Protein AF-A0A917UCX7-F1 (afdb_monomer_lite)

pLDDT: mean 70.82, std 13.2, range [22.95, 89.44]

Radius of gyration: 19.09 Å; chains: 1; bounding box: 47×48×51 Å

Secondary structure (DSSP, 8-state):
----TTHHHHHHHHHHHHHHTS-EEB-TTSPBPHHHHHHHHHHTT--GGGTTTS--HHHHHHHHHHHHTTSEEEETTEEEE-THHHHHHHHHHT-S-HHHHHHHHHHHHHHHHSPPPPTT--TT-HHHHHHHTTHHHHHHHHHHHHGGGSSPEEHHHHHHHHHHHTGGGSPTT-HHHHHHHHHHHHHHHHHHHHHTTSEEEE---S---HHHHHHHHHHTS-HHHHSPPTT-EEEE-HHHHHHHHHHHHHTT-------

Sequence (259 aa):
MAVDGAGLLRQLAVLAVWVGDADRAVDDRGELRKSGRVELMDALGLPVDVGQRIDAPALTRLWRLAIEFDIIQLRRARVVAGAGADLLSAALKGEGSAEQTLDLWTELADALVHPSVPASAPKGGEQLRTWLQPWVPRYLGLLYAASATGEPADMDALTEQLLDEYDHRLPPGDPELFAGLAAITVRQTLAGLAHHGAVAVTGANGEPDPRHVVTAGLLGITAWAVHPEPGLTVDLTDLGRYLVRQRLLAENAHVPLID

Organism: NCBI:txid1424081

Foldseek 3Di:
DDDLQCQLLVLLLLVLVLQAVDFAFADPVRHHDLVSQLVSCVSSVHDSVLSVPDPQVLVVLSVVVCCVQQQWDDDPRTIHGGPSNVVSVCLVVVHDDPVSNLVNLLVLLCCLLPPDDPPPPDPPCPVVCVLLNPLQLVLLVLQLVVCLVVDWAFLVVSLVVSCVVCVVVQDPDCSPVSSVVNLLSNLQSLQSSVSNLQKDKDDPPDPQDVVLCNVCSSNVGDSCSSPPDHGITMHGDPSNSVSSVVVCVVVVHPDPPPD

Structure (mmCIF, N/CA/C/O backbone):
data_AF-A0A917UCX7-F1
#
_entry.id   AF-A0A917UCX7-F1
#
loop_
_atom_site.group_PDB
_atom_site.id
_atom_site.type_symbol
_atom_site.label_atom_id
_atom_site.label_alt_id
_atom_site.label_comp_id
_atom_site.label_asym_id
_atom_site.label_entity_id
_atom_site.label_seq_id
_atom_site.pdbx_PDB_ins_code
_atom_site.Cartn_x
_atom_site.Cartn_y
_atom_site.Cartn_z
_atom_site.occupancy
_atom_site.B_iso_or_equiv
_atom_site.auth_seq_id
_atom_site.auth_comp_id
_atom_site.auth_asym_id
_atom_site.auth_atom_id
_atom_site.pdbx_PDB_model_num
ATOM 1 N N . MET A 1 1 ? 19.490 -6.402 7.843 1.00 22.95 1 MET A N 1
ATOM 2 C CA . MET A 1 1 ? 18.466 -6.150 8.880 1.00 22.95 1 MET A CA 1
ATOM 3 C C . MET A 1 1 ? 17.135 -6.555 8.289 1.00 22.95 1 MET A C 1
ATOM 5 O O . MET A 1 1 ? 16.787 -6.028 7.244 1.00 22.95 1 MET A O 1
ATOM 9 N N . ALA A 1 2 ? 16.487 -7.562 8.868 1.00 24.19 2 ALA A N 1
ATOM 10 C CA . ALA A 1 2 ? 15.324 -8.228 8.298 1.00 24.19 2 ALA A CA 1
ATOM 11 C C . ALA A 1 2 ? 14.048 -7.888 9.085 1.00 24.19 2 ALA A C 1
ATOM 13 O O . ALA A 1 2 ? 14.082 -7.823 10.311 1.00 24.19 2 ALA A O 1
ATOM 14 N N . VAL A 1 3 ? 12.952 -7.777 8.329 1.00 27.75 3 VAL A N 1
ATOM 15 C CA . VAL A 1 3 ? 11.534 -7.792 8.726 1.00 27.75 3 VAL A CA 1
ATOM 16 C C . VAL A 1 3 ? 11.013 -6.548 9.453 1.00 27.75 3 VAL A C 1
ATOM 18 O O . VAL A 1 3 ? 10.841 -6.548 10.666 1.00 27.75 3 VAL A O 1
ATOM 21 N N . ASP A 1 4 ? 10.614 -5.533 8.679 1.00 35.28 4 ASP A N 1
ATOM 22 C CA . ASP A 1 4 ? 9.623 -4.544 9.138 1.00 35.28 4 ASP A CA 1
ATOM 23 C C . ASP A 1 4 ? 8.309 -4.618 8.343 1.00 35.28 4 ASP A C 1
ATOM 25 O O . ASP A 1 4 ? 7.597 -3.641 8.131 1.00 35.28 4 ASP A O 1
ATOM 29 N N . GLY A 1 5 ? 7.985 -5.835 7.902 1.00 38.53 5 GLY A N 1
ATOM 30 C CA . GLY A 1 5 ? 6.903 -6.106 6.970 1.00 38.53 5 GLY A CA 1
ATOM 31 C C . GLY A 1 5 ? 5.485 -5.957 7.511 1.00 38.53 5 GLY A C 1
ATOM 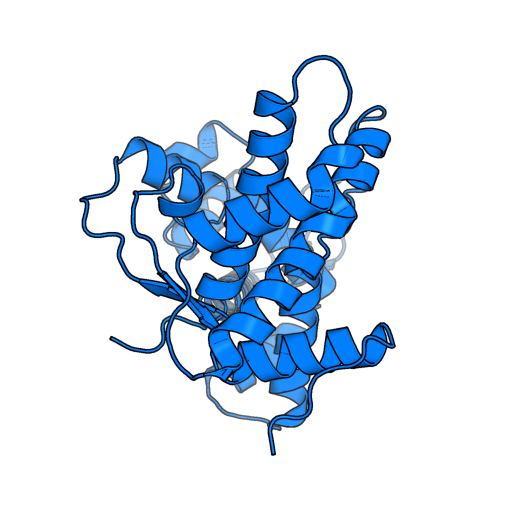32 O O . GLY A 1 5 ? 4.557 -6.003 6.733 1.00 38.53 5 GLY A O 1
ATOM 33 N N . ALA A 1 6 ? 5.261 -5.764 8.810 1.00 55.31 6 ALA A N 1
ATOM 34 C CA . ALA A 1 6 ? 3.908 -5.711 9.379 1.00 55.31 6 ALA A CA 1
ATOM 35 C C . ALA A 1 6 ? 3.355 -4.282 9.525 1.00 55.31 6 ALA A C 1
ATOM 37 O O . ALA A 1 6 ? 2.465 -4.048 10.339 1.00 55.31 6 ALA A O 1
ATOM 38 N N . GLY A 1 7 ? 3.890 -3.297 8.802 1.00 60.53 7 GLY A N 1
ATOM 39 C CA . GLY A 1 7 ? 3.590 -1.880 8.999 1.00 60.53 7 GLY A CA 1
ATOM 40 C C . GLY A 1 7 ? 2.101 -1.536 8.919 1.00 60.53 7 GLY A C 1
ATOM 41 O O . GLY A 1 7 ? 1.560 -0.973 9.872 1.00 60.53 7 GLY A O 1
ATOM 42 N N . LEU A 1 8 ? 1.421 -1.904 7.825 1.00 65.56 8 LEU A N 1
ATOM 43 C CA . LEU A 1 8 ? -0.009 -1.604 7.676 1.00 65.56 8 LEU A CA 1
ATOM 44 C C . LEU A 1 8 ? -0.863 -2.458 8.604 1.00 65.56 8 LEU A C 1
ATOM 46 O O . LEU A 1 8 ? -1.794 -1.930 9.196 1.00 65.56 8 LEU A O 1
ATOM 50 N N . LEU A 1 9 ? -0.539 -3.741 8.788 1.00 66.81 9 LEU A N 1
ATOM 51 C CA . LEU A 1 9 ? -1.256 -4.583 9.751 1.00 66.81 9 LEU A CA 1
ATOM 52 C C . LEU A 1 9 ? -1.187 -3.992 11.160 1.00 66.81 9 LEU A C 1
ATOM 54 O O . LEU A 1 9 ? -2.198 -3.929 11.850 1.00 66.81 9 LEU A O 1
ATOM 58 N N . ARG A 1 10 ? -0.021 -3.486 11.576 1.00 72.69 10 ARG A N 1
ATOM 59 C CA . ARG A 1 10 ? 0.136 -2.778 12.851 1.00 72.69 10 ARG A CA 1
ATOM 60 C C . ARG A 1 10 ? -0.678 -1.489 12.881 1.00 72.69 10 ARG A C 1
ATOM 62 O O . ARG A 1 10 ? -1.313 -1.228 13.891 1.00 72.69 10 ARG A O 1
ATOM 69 N N . GLN A 1 11 ? -0.723 -0.715 11.797 1.00 75.81 11 GLN A N 1
ATOM 70 C CA . GLN A 1 11 ? -1.557 0.494 11.718 1.00 75.81 11 GLN A CA 1
ATOM 71 C C . GLN A 1 11 ? -3.060 0.177 11.776 1.00 75.81 11 GLN A C 1
ATOM 73 O O . GLN A 1 11 ? -3.799 0.856 12.486 1.00 75.81 11 GLN A O 1
ATOM 78 N N . LEU A 1 12 ? -3.511 -0.873 11.088 1.00 77.62 12 LEU A N 1
ATOM 79 C CA . LEU A 1 12 ? -4.882 -1.378 11.161 1.00 77.62 12 LEU A CA 1
ATOM 80 C C . LEU A 1 12 ? -5.197 -1.916 12.563 1.00 77.62 12 LEU A C 1
ATOM 82 O O . LEU A 1 12 ? -6.303 -1.716 13.053 1.00 77.62 12 LEU A O 1
ATOM 86 N N . ALA A 1 13 ? -4.230 -2.534 13.244 1.00 78.88 13 ALA A N 1
ATOM 87 C CA . ALA A 1 13 ? -4.414 -3.047 14.598 1.00 78.88 13 ALA A CA 1
ATOM 88 C C . ALA A 1 13 ? -4.456 -1.919 15.628 1.00 78.88 13 ALA A C 1
ATOM 90 O O . ALA A 1 13 ? -5.305 -1.932 16.512 1.00 78.88 13 ALA A O 1
ATOM 91 N N . VAL A 1 14 ? -3.600 -0.904 15.481 1.00 83.81 14 VAL A N 1
ATOM 92 C CA . VAL A 1 14 ? -3.667 0.338 16.262 1.00 83.81 14 VAL A CA 1
ATOM 93 C C . VAL A 1 14 ? -5.029 0.996 16.075 1.00 83.81 14 VAL A C 1
ATOM 95 O O . VAL A 1 14 ? -5.654 1.385 17.057 1.00 83.81 14 VAL A O 1
ATOM 98 N N . LEU A 1 15 ? -5.527 1.067 14.839 1.00 84.00 15 LEU A N 1
ATOM 99 C CA . LEU A 1 15 ? -6.856 1.592 14.545 1.00 84.00 15 LEU A CA 1
ATOM 100 C C . LEU A 1 15 ? -7.966 0.752 15.200 1.00 84.00 15 LEU A C 1
ATOM 102 O O . LEU A 1 15 ? -8.874 1.320 15.803 1.00 84.00 15 LEU A O 1
ATOM 106 N N . ALA A 1 16 ? -7.882 -0.578 15.123 1.00 83.44 16 ALA A N 1
ATOM 107 C CA . ALA A 1 16 ? -8.836 -1.491 15.748 1.00 83.44 16 ALA A CA 1
ATOM 108 C C . ALA A 1 16 ? -8.901 -1.298 17.271 1.00 83.44 16 ALA A C 1
ATOM 110 O O . ALA A 1 16 ? -9.988 -1.151 17.829 1.00 83.44 16 ALA A O 1
ATOM 111 N N . VAL A 1 17 ? -7.740 -1.229 17.931 1.00 84.88 17 VAL A N 1
ATOM 112 C CA . VAL A 1 17 ? -7.620 -0.965 19.374 1.00 84.88 17 VAL A CA 1
ATOM 113 C C . VAL A 1 17 ? -8.187 0.413 19.714 1.00 84.88 17 VAL A C 1
ATOM 115 O O . VAL A 1 17 ? -9.027 0.545 20.600 1.00 84.88 17 VAL A O 1
ATOM 118 N N . TRP A 1 18 ? -7.804 1.436 18.950 1.00 85.75 18 TRP A N 1
ATOM 119 C CA . TRP A 1 18 ? -8.236 2.814 19.171 1.00 85.75 18 TRP A CA 1
ATOM 120 C C . TRP A 1 18 ? -9.764 2.999 19.087 1.00 85.75 18 TRP A C 1
ATOM 122 O O . TRP A 1 18 ? -10.343 3.793 19.845 1.00 85.75 18 TRP A O 1
ATOM 132 N N . VAL A 1 19 ? -10.421 2.265 18.180 1.00 83.56 19 VAL A N 1
ATOM 133 C CA . VAL A 1 19 ? -11.887 2.204 18.075 1.00 83.56 19 VAL A CA 1
ATOM 134 C C . VAL A 1 19 ? -12.498 1.352 19.191 1.00 83.56 19 VAL A C 1
ATOM 136 O O . VAL A 1 19 ? -13.520 1.744 19.749 1.00 83.56 19 VAL A O 1
ATOM 139 N N . GLY A 1 20 ? -11.896 0.208 19.527 1.00 71.50 20 GLY A N 1
ATOM 140 C CA . GLY A 1 20 ? -12.399 -0.712 20.553 1.00 71.50 20 GLY A CA 1
ATOM 141 C C . GLY A 1 20 ? -12.538 -0.076 21.940 1.00 71.50 20 GLY A C 1
ATOM 142 O O . GLY A 1 20 ? -13.459 -0.416 22.681 1.00 71.50 20 GLY A O 1
ATOM 143 N N . ASP A 1 21 ? -11.688 0.902 22.257 1.00 63.84 21 ASP A N 1
ATOM 144 C CA . ASP A 1 21 ? -11.684 1.570 23.561 1.00 63.84 21 ASP A CA 1
ATOM 145 C C . ASP A 1 21 ? -12.807 2.608 23.748 1.00 63.84 21 ASP A C 1
ATOM 147 O O . ASP A 1 21 ? -13.102 3.001 24.880 1.00 63.84 21 ASP A O 1
ATOM 151 N N . ALA A 1 22 ? -13.456 3.076 22.673 1.00 62.72 22 ALA A N 1
ATOM 152 C CA . ALA A 1 22 ? -14.594 3.989 22.777 1.00 62.72 22 ALA A CA 1
ATOM 153 C C . ALA A 1 22 ? -15.399 4.083 21.476 1.00 62.72 22 ALA A C 1
ATOM 155 O O . ALA A 1 22 ? -14.844 4.291 20.405 1.00 62.72 22 ALA A O 1
ATOM 156 N N . ASP A 1 23 ? -16.727 4.106 21.595 1.00 68.25 23 ASP A N 1
ATOM 157 C CA . ASP A 1 23 ? -17.655 4.440 20.510 1.00 68.25 23 ASP A CA 1
ATOM 158 C C . ASP A 1 23 ? -17.373 5.849 19.930 1.00 68.25 23 ASP A C 1
ATOM 160 O O . ASP A 1 23 ? -17.904 6.860 20.419 1.00 68.25 23 ASP A O 1
ATOM 164 N N . ARG A 1 24 ? -16.556 5.933 18.869 1.00 81.88 24 ARG A N 1
ATOM 165 C CA . ARG A 1 24 ? -16.085 7.204 18.282 1.00 81.88 24 ARG A CA 1
ATOM 166 C C . ARG A 1 24 ? -17.140 7.830 17.377 1.00 81.88 24 ARG A C 1
ATOM 168 O O . ARG A 1 24 ? -17.748 7.146 16.561 1.00 81.88 24 ARG A O 1
ATOM 175 N N . ALA A 1 25 ? -17.339 9.144 17.484 1.00 82.06 25 ALA A N 1
ATOM 176 C CA . ALA A 1 25 ? -18.306 9.871 16.662 1.00 82.06 25 ALA A CA 1
ATOM 177 C C . ALA A 1 25 ? -17.753 10.202 15.266 1.00 82.06 25 ALA A C 1
ATOM 179 O O . ALA A 1 25 ? -16.653 10.749 15.138 1.00 82.06 25 ALA A O 1
ATOM 180 N N . VAL A 1 26 ? -18.571 9.964 14.241 1.00 81.81 26 VAL A N 1
ATOM 181 C CA . VAL A 1 26 ? -18.313 10.364 12.849 1.00 81.81 26 VAL A CA 1
ATOM 182 C C . VAL A 1 26 ? -19.266 11.471 12.400 1.00 81.81 26 VAL A C 1
ATOM 184 O O . VAL A 1 26 ? -20.193 11.859 13.124 1.00 81.81 26 VAL A O 1
ATOM 187 N N . ASP A 1 27 ? -18.972 12.064 11.252 1.00 80.31 27 ASP A N 1
ATOM 188 C CA . ASP A 1 27 ? -19.879 12.956 10.540 1.00 80.31 27 ASP A CA 1
ATOM 189 C C . ASP A 1 27 ? -20.843 12.180 9.624 1.00 80.31 27 ASP A C 1
ATOM 191 O O . ASP A 1 27 ? -20.841 10.948 9.570 1.00 80.31 27 ASP A O 1
ATOM 195 N N . ASP A 1 28 ? -21.680 12.915 8.894 1.00 74.88 28 ASP A N 1
ATOM 196 C CA . ASP A 1 28 ? -22.703 12.353 8.006 1.00 74.88 28 ASP A CA 1
ATOM 197 C C . ASP A 1 28 ? -22.111 11.616 6.787 1.00 74.88 28 ASP A C 1
ATOM 199 O O . ASP A 1 28 ? -22.839 10.943 6.057 1.00 74.88 28 ASP A O 1
ATOM 203 N N . ARG A 1 29 ? -20.796 11.731 6.553 1.00 72.44 29 ARG A N 1
ATOM 204 C CA . ARG A 1 29 ? -20.051 11.008 5.512 1.00 72.44 29 ARG A CA 1
ATOM 205 C C . ARG A 1 29 ? -19.359 9.756 6.052 1.00 72.44 29 ARG A C 1
ATOM 207 O O . ARG A 1 29 ? -18.723 9.043 5.281 1.00 72.44 29 ARG A O 1
ATOM 214 N N . GLY A 1 30 ? -19.482 9.477 7.352 1.00 72.44 30 GLY A N 1
ATOM 215 C CA . GLY A 1 30 ? -18.765 8.385 8.004 1.00 72.44 30 GLY A CA 1
ATOM 216 C C . GLY A 1 30 ? -17.283 8.689 8.242 1.00 72.44 30 GLY A C 1
ATOM 217 O O . GLY A 1 30 ? -16.506 7.769 8.501 1.00 72.44 30 GLY A O 1
ATOM 218 N N . GLU A 1 31 ? -16.880 9.959 8.156 1.00 77.50 31 GLU A N 1
ATOM 219 C CA . GLU A 1 31 ? -15.519 10.399 8.449 1.00 77.50 31 GLU A CA 1
ATOM 220 C C . GLU A 1 31 ? -15.385 10.815 9.916 1.00 77.50 31 GLU A C 1
ATOM 222 O O . GLU A 1 31 ? -16.324 11.303 10.552 1.00 77.50 31 GLU A O 1
ATOM 227 N N . LEU A 1 32 ? -14.187 10.655 10.478 1.00 76.69 32 LEU A N 1
ATOM 228 C CA . LEU A 1 32 ? -13.916 11.102 11.841 1.00 76.69 32 LEU A CA 1
ATOM 229 C C . LEU A 1 32 ? -14.095 12.611 11.988 1.00 76.69 32 LEU A C 1
ATOM 231 O O . LEU A 1 32 ? -13.659 13.403 11.150 1.00 76.69 32 LEU A O 1
ATOM 235 N N . ARG A 1 33 ? -14.653 13.028 13.126 1.00 80.69 33 ARG A N 1
ATOM 236 C CA . ARG A 1 33 ? -14.653 14.442 13.521 1.00 80.69 33 ARG A CA 1
ATOM 237 C C . ARG A 1 33 ? -13.234 14.912 13.847 1.00 80.69 33 ARG A C 1
ATOM 239 O O . ARG A 1 33 ? -12.378 14.113 14.215 1.00 80.69 33 ARG A O 1
ATOM 246 N N . LYS A 1 34 ? -12.999 16.227 13.782 1.00 77.44 34 LYS A N 1
ATOM 247 C CA . LYS A 1 34 ? -11.670 16.842 13.967 1.00 77.44 34 LYS A CA 1
ATOM 248 C C . LYS A 1 34 ? -10.926 16.366 15.225 1.00 77.44 34 LYS A C 1
ATOM 250 O O . LYS A 1 34 ? -9.743 16.068 15.130 1.00 77.44 34 LYS A O 1
ATOM 255 N N . SER A 1 35 ? -11.598 16.268 16.375 1.00 78.50 35 SER A N 1
ATOM 256 C CA . SER A 1 35 ? -10.982 15.772 17.617 1.00 78.50 35 SER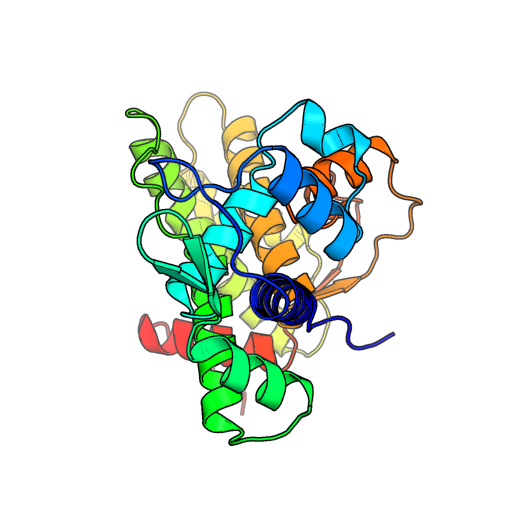 A CA 1
ATOM 257 C C . SER A 1 35 ? -10.558 14.304 17.508 1.00 78.50 35 SER A C 1
ATOM 259 O O . SER A 1 35 ? -9.426 13.973 17.835 1.00 78.50 35 SER A O 1
ATOM 261 N N . GLY A 1 36 ? -11.419 13.450 16.947 1.00 79.62 36 GLY A N 1
ATOM 262 C CA . GLY A 1 36 ? -11.110 12.037 16.718 1.00 79.62 36 GLY A CA 1
ATOM 263 C C . GLY A 1 36 ? -9.978 11.825 15.709 1.00 79.62 36 GLY A C 1
ATOM 264 O O . GLY A 1 36 ? -9.181 10.914 15.883 1.00 79.62 36 GLY A O 1
ATOM 265 N N . ARG A 1 37 ? -9.849 12.686 14.689 1.00 77.75 37 ARG A N 1
ATOM 266 C CA . ARG A 1 37 ? -8.709 12.634 13.751 1.00 77.75 37 ARG A CA 1
ATOM 267 C C . ARG A 1 37 ? -7.382 12.916 14.449 1.00 77.75 37 ARG A C 1
ATOM 269 O O . ARG A 1 37 ? -6.414 12.218 14.189 1.00 77.75 37 ARG A O 1
ATOM 276 N N . VAL A 1 38 ? -7.344 13.923 15.324 1.00 77.94 38 VAL A N 1
ATOM 277 C CA . VAL A 1 38 ? -6.136 14.275 16.089 1.00 77.94 38 VAL A CA 1
ATOM 278 C C . VAL A 1 38 ? -5.730 13.126 17.011 1.00 77.94 38 VAL A C 1
ATOM 280 O O . VAL A 1 38 ? -4.568 12.737 17.008 1.00 77.94 38 VAL A O 1
ATOM 283 N N . GLU A 1 39 ? -6.689 12.540 17.730 1.00 81.50 39 GLU A N 1
ATOM 284 C CA . GLU A 1 39 ? -6.449 11.372 18.589 1.00 81.50 39 GLU A CA 1
ATOM 285 C C . GLU A 1 39 ? -5.943 10.158 17.798 1.00 81.50 39 GLU A C 1
ATOM 287 O O . GLU A 1 39 ? -5.024 9.475 18.239 1.00 81.50 39 GLU A O 1
ATOM 292 N N . LEU A 1 40 ? -6.518 9.888 16.622 1.00 81.06 40 LEU A N 1
ATOM 293 C CA . LEU A 1 40 ? -6.079 8.775 15.781 1.00 81.06 40 LEU A CA 1
ATOM 294 C C . LEU A 1 40 ? -4.674 9.008 15.209 1.00 81.06 40 LEU A C 1
ATOM 296 O O . LEU A 1 40 ? -3.878 8.078 15.138 1.00 81.06 40 LEU A O 1
ATOM 300 N N . MET A 1 41 ? -4.349 10.237 14.804 1.00 77.19 41 MET A N 1
ATOM 301 C CA . MET A 1 41 ? -3.002 10.564 14.328 1.00 77.19 41 MET A CA 1
ATOM 302 C C . MET A 1 41 ? -1.952 10.370 15.420 1.00 77.19 41 MET A C 1
ATOM 304 O O . MET A 1 41 ? -0.906 9.793 15.138 1.00 77.19 41 MET A O 1
ATOM 308 N N . ASP A 1 42 ? -2.256 10.787 16.649 1.00 79.06 42 ASP A N 1
ATOM 309 C CA . ASP A 1 42 ? -1.396 10.556 17.812 1.00 79.06 42 ASP A CA 1
ATOM 310 C C . ASP A 1 42 ? -1.201 9.052 18.076 1.00 79.06 42 ASP A C 1
ATOM 312 O O . ASP A 1 42 ? -0.071 8.582 18.185 1.00 79.06 42 ASP A O 1
ATOM 316 N N . ALA A 1 43 ? -2.284 8.265 18.042 1.00 79.38 43 ALA A N 1
ATOM 317 C CA . ALA A 1 43 ? -2.221 6.809 18.203 1.00 79.38 43 ALA A CA 1
ATOM 318 C C . ALA A 1 43 ? -1.369 6.118 17.120 1.00 79.38 43 ALA A C 1
ATOM 320 O O . ALA A 1 43 ? -0.667 5.149 17.404 1.00 79.38 43 ALA A O 1
ATOM 321 N N . LEU A 1 44 ? -1.402 6.626 15.885 1.00 73.88 44 LEU A N 1
ATOM 322 C CA . LEU A 1 44 ? -0.591 6.136 14.765 1.00 73.88 44 LEU A CA 1
ATOM 323 C C . LEU A 1 44 ? 0.856 6.665 14.782 1.00 73.88 44 LEU A C 1
ATOM 325 O O . LEU A 1 44 ? 1.630 6.320 13.887 1.00 73.88 44 LEU A O 1
ATOM 329 N N . GLY A 1 45 ? 1.226 7.504 15.758 1.00 70.94 45 GLY A N 1
ATOM 330 C CA . GLY A 1 45 ? 2.545 8.135 15.843 1.00 70.94 45 GLY A CA 1
ATOM 331 C C . GLY A 1 45 ? 2.817 9.141 14.719 1.00 70.94 45 GLY A C 1
ATOM 332 O O . GLY A 1 45 ? 3.972 9.389 14.376 1.00 70.94 45 GLY A O 1
ATOM 333 N N . LEU A 1 46 ? 1.766 9.696 14.107 1.00 68.81 46 LEU A N 1
ATOM 334 C CA . LEU A 1 46 ? 1.864 10.657 13.011 1.00 68.81 46 LEU A CA 1
ATOM 335 C C . LEU A 1 46 ? 1.928 12.096 13.560 1.00 68.81 46 LEU A C 1
ATOM 337 O O . LEU A 1 46 ? 1.166 12.441 14.464 1.00 68.81 46 LEU A O 1
ATOM 341 N N . PRO A 1 47 ? 2.781 12.980 13.006 1.00 59.44 47 PRO A N 1
ATOM 342 C CA . PRO A 1 47 ? 2.954 14.331 13.536 1.00 59.44 47 PRO A CA 1
ATOM 343 C C . PRO A 1 47 ? 1.653 15.158 13.500 1.00 59.44 47 PRO A C 1
ATOM 345 O O . PRO A 1 47 ? 1.080 15.419 12.440 1.00 59.44 47 PRO A O 1
ATOM 348 N N . VAL A 1 48 ? 1.205 15.607 14.679 1.00 56.56 48 VAL A N 1
ATOM 349 C CA . VAL A 1 48 ? -0.107 16.248 14.917 1.00 56.56 48 VAL A CA 1
ATOM 350 C C . VAL A 1 48 ? -0.256 17.614 14.226 1.00 56.56 48 VAL A C 1
ATOM 352 O O . VAL A 1 48 ? -1.356 17.968 13.791 1.00 56.56 48 VAL A O 1
ATOM 355 N N . ASP A 1 49 ? 0.843 18.351 14.030 1.00 55.66 49 ASP A N 1
ATOM 356 C CA . ASP A 1 49 ? 0.852 19.658 13.342 1.00 55.66 49 ASP A CA 1
ATOM 357 C C . ASP A 1 49 ? 0.403 19.576 11.871 1.00 55.66 49 ASP A C 1
ATOM 359 O O . ASP A 1 49 ? -0.000 20.572 11.262 1.00 55.66 49 ASP A O 1
ATOM 363 N N . VAL A 1 50 ? 0.412 18.370 11.301 1.00 47.97 50 VAL A N 1
ATOM 364 C CA . VAL A 1 50 ? 0.038 18.087 9.913 1.00 47.97 50 VAL A CA 1
ATOM 365 C C . VAL A 1 50 ? -1.474 17.844 9.768 1.00 47.97 50 VAL A C 1
ATOM 367 O O . VAL A 1 50 ? -2.074 18.236 8.765 1.00 47.97 50 VAL A O 1
ATOM 370 N N . GLY A 1 51 ? -2.127 17.307 10.805 1.00 43.72 51 GLY A N 1
ATOM 371 C CA . GLY A 1 51 ? -3.561 16.979 10.812 1.00 43.72 51 GLY A CA 1
ATOM 372 C C . GLY A 1 51 ? -4.500 18.185 10.797 1.00 43.72 51 GLY A C 1
ATOM 373 O O . GLY A 1 51 ? -5.698 18.048 10.551 1.00 43.72 51 GLY A O 1
ATOM 374 N N . GLN A 1 52 ? -3.971 19.386 11.050 1.00 47.72 52 GLN A N 1
ATOM 375 C CA . GLN A 1 52 ? -4.755 20.620 11.026 1.00 47.72 52 GLN A CA 1
ATOM 376 C C . GLN A 1 52 ? -4.842 21.278 9.645 1.00 47.72 52 GLN A C 1
ATOM 378 O O . GLN A 1 52 ? -5.702 22.141 9.463 1.00 47.72 52 GLN A O 1
ATOM 383 N N . ARG A 1 53 ? -3.966 20.924 8.691 1.00 45.94 53 ARG A N 1
ATOM 384 C CA . ARG A 1 53 ? -3.830 21.670 7.427 1.00 45.94 53 ARG A CA 1
ATOM 385 C C . ARG A 1 53 ? -4.319 20.936 6.184 1.00 45.94 53 ARG A C 1
ATOM 387 O O . ARG A 1 53 ? -4.655 21.617 5.221 1.00 45.94 53 ARG A O 1
ATOM 394 N N . ILE A 1 54 ? -4.368 19.605 6.175 1.00 44.53 54 ILE A N 1
ATOM 395 C CA . ILE A 1 54 ? -4.731 18.826 4.984 1.00 44.53 54 ILE A CA 1
ATOM 396 C C . ILE A 1 54 ? -5.468 17.560 5.438 1.00 44.53 54 ILE A C 1
ATOM 398 O O . ILE A 1 54 ? -5.001 16.881 6.350 1.00 44.53 54 ILE A O 1
ATOM 402 N N . ASP A 1 55 ? -6.607 17.240 4.813 1.00 54.34 55 ASP A N 1
ATOM 403 C CA . ASP A 1 55 ? -7.201 15.897 4.865 1.00 54.34 55 ASP A CA 1
ATOM 404 C C . ASP A 1 55 ? -6.128 14.899 4.414 1.00 54.34 55 ASP A C 1
ATOM 406 O O . ASP A 1 55 ? -5.865 14.786 3.220 1.00 54.34 55 ASP A O 1
ATOM 410 N N . ALA A 1 56 ? -5.443 14.245 5.355 1.00 59.09 56 ALA A N 1
ATOM 411 C CA . ALA A 1 56 ? -4.316 13.374 5.042 1.00 59.09 56 ALA A CA 1
ATOM 412 C C . ALA A 1 56 ? -4.813 12.198 4.178 1.00 59.09 56 ALA A C 1
ATOM 414 O O . ALA A 1 56 ? -5.534 11.338 4.695 1.00 59.09 56 ALA A O 1
ATOM 415 N N . PRO A 1 57 ? -4.448 12.115 2.882 1.00 60.75 57 PRO A N 1
ATOM 416 C CA . PRO A 1 57 ? -4.952 11.069 1.992 1.00 60.75 57 PRO A CA 1
ATOM 417 C C . PRO A 1 57 ? -4.599 9.664 2.492 1.00 60.75 57 PRO A C 1
ATOM 419 O O . PRO A 1 57 ? -5.381 8.731 2.311 1.00 60.75 57 PRO A O 1
ATOM 422 N N . ALA A 1 58 ? -3.465 9.535 3.188 1.00 61.09 58 ALA A N 1
ATOM 423 C CA . ALA A 1 58 ? -3.050 8.319 3.878 1.00 61.09 58 ALA A CA 1
ATOM 424 C C . ALA A 1 58 ? -4.045 7.866 4.951 1.00 61.09 58 ALA A C 1
ATOM 426 O O . ALA A 1 58 ? -4.400 6.692 5.000 1.00 61.09 58 ALA A O 1
ATOM 427 N N . LEU A 1 59 ? -4.535 8.797 5.777 1.00 69.06 59 LEU A N 1
ATOM 428 C CA . LEU A 1 59 ? -5.490 8.493 6.840 1.00 69.06 59 LEU A CA 1
ATOM 429 C C . LEU A 1 59 ? -6.835 8.074 6.247 1.00 69.06 59 LEU A C 1
ATOM 431 O O . LEU A 1 59 ? -7.419 7.089 6.685 1.00 69.06 59 LEU A O 1
ATOM 435 N N . THR A 1 60 ? -7.289 8.765 5.200 1.00 72.00 60 THR A N 1
ATOM 436 C CA . THR A 1 60 ? -8.503 8.391 4.463 1.00 72.00 60 THR A CA 1
ATOM 437 C C . THR A 1 60 ? -8.368 7.013 3.815 1.00 72.00 60 THR A C 1
ATOM 439 O O . THR A 1 60 ? -9.321 6.234 3.827 1.00 72.00 60 THR A O 1
ATOM 442 N N . ARG A 1 61 ? -7.195 6.681 3.260 1.00 69.31 61 ARG A N 1
ATOM 443 C CA . ARG A 1 61 ? -6.928 5.358 2.679 1.00 69.31 61 ARG A CA 1
ATOM 444 C C . ARG A 1 61 ? -6.925 4.269 3.750 1.00 69.31 61 ARG A C 1
A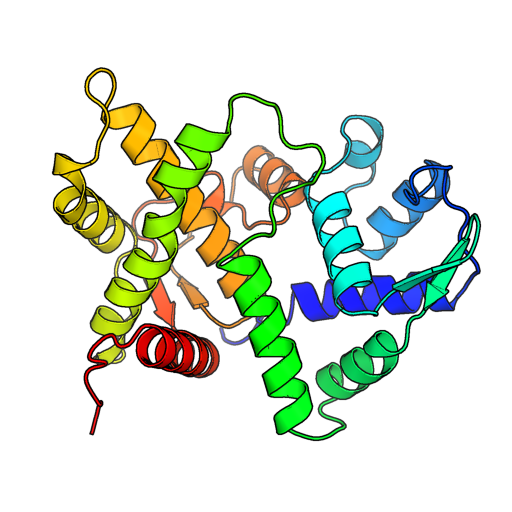TOM 446 O O . ARG A 1 61 ? -7.626 3.280 3.577 1.00 69.31 61 ARG A O 1
ATOM 453 N N . LEU A 1 62 ? -6.213 4.476 4.858 1.00 73.31 62 LEU A N 1
ATOM 454 C CA . LEU A 1 62 ? -6.191 3.555 5.998 1.00 73.31 62 LEU A CA 1
ATOM 455 C C . LEU A 1 62 ? -7.602 3.319 6.552 1.00 73.31 62 LEU A C 1
ATOM 457 O O . LEU A 1 62 ? -7.995 2.180 6.775 1.00 73.31 62 LEU A O 1
ATOM 461 N N . TRP A 1 63 ? -8.383 4.389 6.708 1.00 77.25 63 TRP A N 1
ATOM 462 C CA . TRP A 1 63 ? -9.765 4.332 7.183 1.00 77.25 63 TRP A CA 1
ATOM 463 C C . TRP A 1 63 ? -10.670 3.509 6.263 1.00 77.25 63 TRP A C 1
ATOM 465 O O . TRP A 1 63 ? -11.480 2.715 6.730 1.00 77.25 63 TRP A O 1
ATOM 475 N N . ARG A 1 64 ? -10.521 3.666 4.943 1.00 76.12 64 ARG A N 1
ATOM 476 C CA . ARG A 1 64 ? -11.282 2.887 3.957 1.00 76.12 64 ARG A CA 1
ATOM 477 C C . ARG A 1 64 ? -10.893 1.420 3.955 1.00 76.12 64 ARG A C 1
ATOM 479 O O . ARG A 1 64 ? -11.791 0.590 3.996 1.00 76.12 64 ARG A O 1
ATOM 486 N N . LEU A 1 65 ? -9.594 1.120 3.961 1.00 73.25 65 LEU A N 1
ATOM 487 C CA . LEU A 1 65 ? -9.110 -0.258 4.056 1.00 73.25 65 LEU A CA 1
ATOM 488 C C . LEU A 1 65 ? -9.655 -0.914 5.326 1.00 73.25 65 LEU A C 1
ATOM 490 O O . LEU A 1 65 ? -10.169 -2.020 5.280 1.00 73.25 65 LEU A O 1
ATOM 494 N N . ALA A 1 66 ? -9.653 -0.203 6.451 1.00 78.06 66 ALA A N 1
ATOM 495 C CA . ALA A 1 66 ? -10.204 -0.726 7.691 1.00 78.06 66 ALA A CA 1
ATOM 496 C C . ALA A 1 66 ? -11.709 -1.042 7.621 1.00 78.06 66 ALA A C 1
ATOM 498 O O . ALA A 1 66 ? -12.153 -1.976 8.278 1.00 78.06 66 ALA A O 1
ATOM 499 N N . ILE A 1 67 ? -12.492 -0.293 6.840 1.00 81.06 67 ILE A N 1
ATOM 500 C CA . ILE A 1 67 ? -13.907 -0.612 6.588 1.00 81.06 67 ILE A CA 1
ATOM 501 C C . ILE A 1 67 ? -14.033 -1.812 5.640 1.00 81.06 67 ILE A C 1
ATOM 503 O O . ILE A 1 67 ? -14.850 -2.695 5.876 1.00 81.06 67 ILE A O 1
ATOM 507 N N . GLU A 1 68 ? -13.236 -1.841 4.572 1.00 77.50 68 GLU A N 1
ATOM 508 C CA . GLU A 1 68 ? -13.240 -2.898 3.553 1.00 77.50 68 GLU A CA 1
ATOM 509 C C . GLU A 1 68 ? -12.880 -4.268 4.142 1.00 77.50 68 GLU A C 1
ATOM 511 O O . GLU A 1 68 ? -13.558 -5.252 3.865 1.00 77.50 68 GLU A O 1
ATOM 516 N N . PHE A 1 69 ? -11.894 -4.301 5.039 1.00 72.69 69 PHE A N 1
ATOM 517 C CA . PHE A 1 69 ? -11.448 -5.494 5.765 1.00 72.69 69 PHE A CA 1
ATOM 518 C C . PHE A 1 69 ? -12.266 -5.809 7.022 1.00 72.69 69 PHE A C 1
ATOM 520 O O . PHE A 1 69 ? -11.860 -6.644 7.829 1.00 72.69 69 PHE A O 1
ATOM 527 N N . ASP A 1 70 ? -13.386 -5.113 7.236 1.00 81.56 70 ASP A N 1
ATOM 528 C CA . ASP A 1 70 ? -14.219 -5.231 8.436 1.00 81.56 70 ASP A CA 1
ATOM 529 C C . ASP A 1 70 ? -13.422 -5.114 9.753 1.00 81.56 70 ASP A C 1
ATOM 531 O O . ASP A 1 70 ? -13.768 -5.707 10.772 1.00 81.56 70 ASP A O 1
ATOM 535 N N . ILE A 1 71 ? -12.329 -4.345 9.755 1.00 83.81 71 ILE A N 1
ATOM 536 C CA . ILE A 1 71 ? -11.580 -3.992 10.969 1.00 83.81 71 ILE A CA 1
ATOM 537 C C . ILE A 1 71 ? -12.400 -3.000 11.798 1.00 83.81 71 ILE A C 1
ATOM 539 O O . ILE A 1 71 ? -12.442 -3.079 13.026 1.00 83.81 71 ILE A O 1
ATOM 543 N N . ILE A 1 72 ? -13.085 -2.076 11.120 1.00 84.81 72 ILE A N 1
ATOM 544 C CA . ILE A 1 72 ? -14.002 -1.107 11.720 1.00 84.81 72 ILE A CA 1
ATOM 545 C C . ILE A 1 72 ? -15.335 -1.095 10.967 1.00 84.81 72 ILE A C 1
ATOM 547 O O . ILE A 1 72 ? -15.381 -1.251 9.751 1.00 84.81 72 ILE A O 1
ATOM 551 N N . GLN A 1 73 ? -16.429 -0.835 11.680 1.00 85.06 73 GLN A N 1
ATOM 552 C CA . GLN A 1 73 ? -17.771 -0.715 11.111 1.00 85.06 73 GLN A CA 1
ATOM 553 C C . GLN A 1 73 ? -18.383 0.648 11.413 1.00 85.06 73 GLN A C 1
ATOM 555 O O . GLN A 1 73 ? -18.344 1.136 12.545 1.00 85.06 73 GLN A O 1
ATOM 560 N N . LEU A 1 74 ? -19.045 1.226 10.410 1.00 83.00 74 LEU A N 1
ATOM 561 C CA . LEU A 1 74 ? -19.879 2.413 10.580 1.00 83.00 74 LEU A CA 1
ATOM 562 C C . LEU A 1 74 ? -21.272 1.999 11.067 1.00 83.00 74 LEU A C 1
ATOM 564 O O . LEU A 1 74 ? -22.040 1.359 10.348 1.00 83.00 74 LEU A O 1
ATOM 568 N N . ARG A 1 75 ? -21.627 2.389 12.294 1.00 80.38 75 ARG A N 1
ATOM 569 C CA . ARG A 1 75 ? -22.959 2.185 12.877 1.00 80.38 75 ARG A CA 1
ATOM 570 C C . ARG A 1 75 ? -23.584 3.525 13.241 1.00 80.38 75 ARG A C 1
ATOM 572 O O . ARG A 1 75 ? -23.238 4.149 14.244 1.00 80.38 75 ARG A O 1
ATOM 579 N N . ARG A 1 76 ? -24.579 3.944 12.451 1.00 81.06 76 ARG A N 1
ATOM 580 C CA . ARG A 1 76 ? -25.226 5.266 12.567 1.00 81.06 76 ARG A CA 1
ATOM 581 C C . ARG A 1 76 ? -24.171 6.379 12.466 1.00 81.06 76 ARG A C 1
ATOM 583 O O . ARG A 1 76 ? -23.480 6.453 11.464 1.00 81.06 76 ARG A O 1
ATOM 590 N N . ALA A 1 77 ? -24.037 7.210 13.499 1.00 82.12 77 ALA A N 1
ATOM 591 C CA . ALA A 1 77 ? -23.048 8.284 13.591 1.00 82.12 77 ALA A CA 1
ATOM 592 C C . ALA A 1 77 ? -21.811 7.876 14.412 1.00 82.12 77 ALA A C 1
ATOM 594 O O . ALA A 1 77 ? -21.163 8.733 15.022 1.00 82.12 77 ALA A O 1
ATOM 595 N N . ARG A 1 78 ? -21.520 6.571 14.498 1.00 83.00 78 ARG A N 1
ATOM 596 C CA . ARG A 1 78 ? -20.398 6.038 15.272 1.00 83.00 78 ARG A CA 1
ATOM 597 C C . ARG A 1 78 ? -19.594 4.994 14.514 1.00 83.00 78 ARG A C 1
ATOM 599 O O . ARG A 1 78 ? -20.111 4.354 13.601 1.00 83.00 78 ARG A O 1
ATOM 606 N N . VAL A 1 79 ? -18.352 4.811 14.941 1.00 85.44 79 VAL A N 1
ATOM 607 C CA . VAL A 1 79 ? -17.471 3.727 14.501 1.00 85.44 79 VAL A CA 1
ATOM 608 C C . VAL A 1 79 ? -17.281 2.759 15.655 1.00 85.44 79 VAL A C 1
ATOM 610 O O . VAL A 1 79 ? -17.071 3.193 16.787 1.00 85.44 79 VAL A O 1
ATOM 613 N N . VAL A 1 80 ? -17.365 1.469 15.348 1.00 85.25 80 VAL A N 1
ATOM 614 C CA . VAL A 1 80 ? -17.132 0.359 16.281 1.00 85.25 80 VAL A CA 1
ATOM 615 C C . VAL A 1 80 ? -16.150 -0.635 15.666 1.00 85.25 80 VAL A C 1
ATOM 617 O O . VAL A 1 80 ? -15.946 -0.616 14.451 1.00 85.25 80 VAL A O 1
ATOM 620 N N . ALA A 1 81 ? -15.548 -1.499 16.481 1.00 84.25 81 ALA A N 1
ATOM 621 C CA . ALA A 1 81 ? -14.715 -2.586 15.974 1.00 84.25 81 ALA A CA 1
ATOM 622 C C . ALA A 1 81 ? -15.565 -3.563 15.138 1.00 84.25 81 ALA A C 1
ATOM 624 O O . ALA A 1 81 ? -16.701 -3.878 15.510 1.00 84.25 81 ALA A O 1
ATOM 625 N N . GLY A 1 82 ? -15.034 -3.993 13.993 1.00 83.25 82 GLY A N 1
ATOM 626 C CA . GLY A 1 82 ? -15.629 -5.029 13.146 1.00 83.25 82 GLY A CA 1
ATOM 627 C C . GLY A 1 82 ? -15.028 -6.413 13.420 1.00 83.25 82 GLY A C 1
ATOM 628 O O . GLY A 1 82 ? -14.124 -6.549 14.246 1.00 83.25 82 GLY A O 1
ATOM 629 N N . ALA A 1 83 ? -15.535 -7.456 12.755 1.00 80.50 83 ALA A N 1
ATOM 630 C CA . ALA A 1 83 ? -15.106 -8.834 13.015 1.00 80.50 83 ALA A CA 1
ATOM 631 C C . ALA A 1 83 ? -13.681 -9.133 12.508 1.00 80.50 83 ALA A C 1
ATOM 633 O O . ALA A 1 83 ? -13.020 -10.038 13.017 1.00 80.50 83 ALA A O 1
ATOM 634 N N . GLY A 1 84 ? -13.177 -8.349 11.553 1.00 76.94 84 GLY A N 1
ATOM 635 C CA . GLY A 1 84 ? -11.802 -8.439 11.063 1.00 76.94 84 GLY A CA 1
ATOM 636 C C . GLY A 1 84 ? -10.749 -8.007 12.092 1.00 76.94 84 GLY A C 1
ATOM 637 O O . GLY A 1 84 ? -9.593 -8.417 11.990 1.00 76.94 84 GLY A O 1
ATOM 638 N N . ALA A 1 85 ? -11.124 -7.231 13.117 1.00 81.19 85 ALA A N 1
ATOM 639 C CA . ALA A 1 85 ? -10.201 -6.784 14.165 1.00 81.19 85 ALA A CA 1
ATOM 640 C C . ALA A 1 85 ? -9.595 -7.953 14.965 1.00 81.19 85 ALA A C 1
ATOM 642 O O . ALA A 1 85 ? -8.395 -7.951 15.258 1.00 81.19 85 ALA A O 1
ATOM 643 N N . ASP A 1 86 ? -10.403 -8.969 15.276 1.00 79.44 86 ASP A N 1
ATOM 644 C CA . ASP A 1 86 ? -9.957 -10.150 16.020 1.00 79.44 86 ASP A CA 1
ATOM 645 C C . ASP A 1 86 ? -9.029 -11.026 15.168 1.00 79.44 86 ASP A C 1
ATOM 647 O O . ASP A 1 86 ? -7.995 -11.488 15.655 1.00 79.44 86 ASP A O 1
ATOM 651 N N . LEU A 1 87 ? -9.350 -11.191 13.878 1.00 75.88 87 LEU A N 1
ATOM 652 C CA . LEU A 1 87 ? -8.511 -11.910 12.910 1.00 75.88 87 LEU A CA 1
ATOM 653 C C . LEU A 1 87 ? -7.143 -11.241 12.749 1.00 75.88 87 LEU A C 1
ATOM 655 O O . LEU A 1 87 ? -6.115 -11.915 12.767 1.00 75.88 87 LEU A O 1
ATOM 659 N N . LEU A 1 88 ? -7.122 -9.912 12.664 1.00 75.75 88 LEU A N 1
ATOM 660 C CA . LEU A 1 88 ? -5.899 -9.122 12.596 1.00 75.75 88 LEU A CA 1
ATOM 661 C C . LEU A 1 88 ? -5.049 -9.256 13.869 1.00 75.75 88 LEU A C 1
ATOM 663 O O . LEU A 1 88 ? -3.829 -9.407 13.791 1.00 75.75 88 LEU A O 1
ATOM 667 N N . SER A 1 89 ? -5.685 -9.212 15.045 1.00 76.81 89 SER A N 1
ATOM 668 C CA . SER A 1 89 ? -4.997 -9.386 16.330 1.00 76.81 89 SER A CA 1
ATOM 669 C C . SER A 1 89 ? -4.374 -10.775 16.450 1.00 76.81 89 SER A C 1
ATOM 671 O O . SER A 1 89 ? -3.227 -10.898 16.882 1.00 76.81 89 SER A O 1
ATOM 673 N N . ALA A 1 90 ? -5.110 -11.808 16.036 1.00 72.94 90 ALA A N 1
ATOM 674 C CA . ALA A 1 90 ? -4.637 -13.183 16.021 1.00 72.94 90 ALA A CA 1
ATOM 675 C C . ALA A 1 90 ? -3.436 -13.327 15.066 1.00 72.94 90 ALA A C 1
ATOM 677 O O . ALA A 1 90 ? -2.355 -13.730 15.499 1.00 72.94 90 ALA A O 1
ATOM 678 N N . ALA A 1 91 ? -3.567 -12.853 13.821 1.00 71.31 91 ALA A N 1
ATOM 679 C CA . ALA A 1 91 ? -2.502 -12.887 12.818 1.00 71.31 91 ALA A CA 1
ATOM 680 C C . ALA A 1 91 ? -1.204 -12.213 13.304 1.00 71.31 91 ALA A C 1
ATOM 682 O O . ALA A 1 91 ? -0.117 -12.768 13.145 1.00 71.31 91 ALA A O 1
ATOM 683 N N . LEU A 1 92 ? -1.300 -11.048 13.957 1.00 71.31 92 LEU A N 1
ATOM 684 C CA . LEU A 1 92 ? -0.136 -10.341 14.509 1.00 71.31 92 LEU A CA 1
ATOM 685 C C . LEU A 1 92 ? 0.533 -11.068 15.683 1.00 71.31 92 LEU A C 1
ATOM 687 O O . LEU A 1 92 ? 1.738 -10.915 15.884 1.00 71.31 92 LEU A O 1
ATOM 691 N N . LYS A 1 93 ? -0.224 -11.848 16.458 1.00 71.94 93 LYS A N 1
ATOM 692 C CA . LYS A 1 93 ? 0.307 -12.684 17.547 1.00 71.94 93 LYS A CA 1
ATOM 693 C C . LYS A 1 9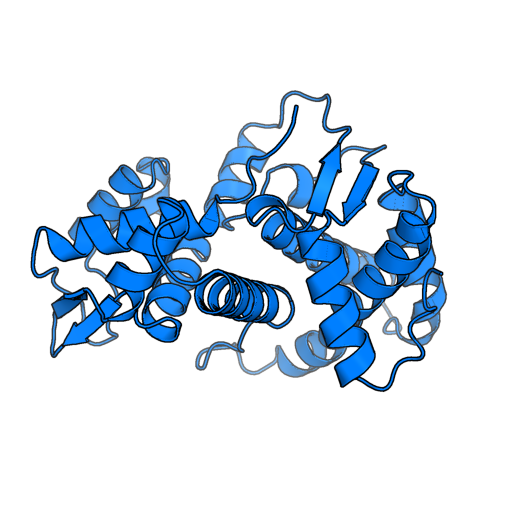3 ? 0.844 -14.030 17.054 1.00 71.94 93 LYS A C 1
ATOM 695 O O . LYS A 1 93 ? 1.398 -14.783 17.850 1.00 71.94 93 LYS A O 1
ATOM 700 N N . GLY A 1 94 ? 0.685 -14.340 15.765 1.00 63.62 94 GLY A N 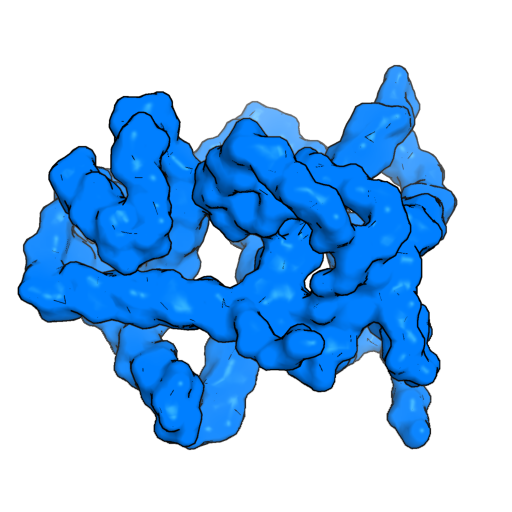1
ATOM 701 C CA . GLY A 1 94 ? 0.931 -15.681 15.232 1.00 63.62 94 GLY A CA 1
ATOM 702 C C . GLY A 1 94 ? -0.081 -16.713 15.744 1.00 63.62 94 GLY A C 1
ATOM 703 O O . GLY A 1 94 ? 0.198 -17.909 15.745 1.00 63.62 94 GLY A O 1
ATOM 704 N N . GLU A 1 95 ? -1.236 -16.248 16.215 1.00 68.94 95 GLU A N 1
ATOM 705 C CA . GLU A 1 95 ? -2.356 -17.056 16.678 1.00 68.94 95 GLU A CA 1
ATOM 706 C C . GLU A 1 95 ? -3.367 -17.184 15.519 1.00 68.94 95 GLU A C 1
ATOM 708 O O . GLU A 1 95 ? -3.646 -16.218 14.818 1.00 68.94 95 GLU A O 1
ATOM 713 N N . GLY A 1 96 ? -3.927 -18.370 15.276 1.00 65.19 96 GLY A N 1
ATOM 714 C CA . GLY A 1 96 ? -4.881 -18.597 14.177 1.00 65.19 96 GLY A CA 1
ATOM 715 C C . GLY A 1 96 ? -4.337 -19.476 13.051 1.00 65.19 96 GLY A C 1
ATOM 716 O O . GLY A 1 96 ? -3.236 -20.021 13.139 1.00 65.19 96 GLY A O 1
ATOM 717 N N . SER A 1 97 ? -5.145 -19.694 12.009 1.00 74.62 97 SER A N 1
ATOM 718 C CA . SER A 1 97 ? -4.718 -20.535 10.887 1.00 74.62 97 SER A CA 1
ATOM 719 C C . SER A 1 97 ? -3.776 -19.768 9.955 1.00 74.62 97 SER A C 1
ATOM 721 O O . SER A 1 97 ? -3.989 -18.591 9.650 1.00 74.62 97 SER A O 1
ATOM 723 N N . ALA A 1 98 ? -2.731 -20.454 9.484 1.00 66.06 98 ALA A N 1
ATOM 724 C CA . ALA A 1 98 ? -1.796 -19.893 8.511 1.00 66.06 98 ALA A CA 1
ATOM 725 C C . ALA A 1 98 ? -2.517 -19.462 7.222 1.00 66.06 98 ALA A C 1
ATOM 727 O O . ALA A 1 98 ? -2.166 -18.441 6.645 1.00 66.06 98 ALA A O 1
ATOM 728 N N . GLU A 1 99 ? -3.555 -20.202 6.827 1.00 69.12 99 GLU A N 1
ATOM 729 C CA . GLU A 1 99 ? -4.403 -19.922 5.665 1.00 69.12 99 GLU A CA 1
ATOM 730 C C . GLU A 1 99 ? -5.149 -18.588 5.810 1.00 69.12 99 GLU A C 1
ATOM 732 O O . GLU A 1 99 ? -4.974 -17.710 4.978 1.00 69.12 99 GLU A O 1
ATOM 737 N N . GLN A 1 100 ? -5.849 -18.353 6.926 1.00 66.25 100 GLN A N 1
ATOM 738 C CA . GLN A 1 100 ? -6.556 -17.081 7.158 1.00 66.25 100 GLN A CA 1
ATOM 739 C C . GLN A 1 100 ? -5.614 -15.875 7.228 1.00 66.25 100 GLN A C 1
ATOM 741 O O . GLN A 1 100 ? -5.954 -14.785 6.774 1.00 66.25 100 GLN A O 1
ATOM 746 N N . THR A 1 101 ? -4.428 -16.059 7.813 1.00 66.50 101 THR A N 1
ATOM 747 C CA . THR A 1 101 ? -3.412 -15.000 7.843 1.00 66.50 101 THR A CA 1
ATOM 748 C C . THR A 1 101 ? -2.943 -14.684 6.426 1.00 66.50 101 THR A C 1
ATOM 750 O O . THR A 1 101 ? -2.883 -13.519 6.043 1.00 66.50 101 THR A O 1
ATOM 753 N N . LEU A 1 102 ? -2.638 -15.716 5.637 1.00 67.38 102 LEU A N 1
ATOM 754 C CA . LEU A 1 102 ? -2.200 -15.588 4.250 1.00 67.38 102 LEU A CA 1
ATOM 755 C C . LEU A 1 102 ? -3.275 -14.952 3.354 1.00 67.38 102 LEU A C 1
ATOM 757 O O . LEU A 1 102 ? -2.935 -14.126 2.508 1.00 67.38 102 LEU A O 1
ATOM 761 N N . ASP A 1 103 ? -4.548 -15.287 3.557 1.00 71.06 103 ASP A N 1
ATOM 762 C CA . ASP A 1 103 ? -5.673 -14.690 2.834 1.00 71.06 103 ASP A CA 1
ATOM 763 C C . ASP A 1 103 ? -5.772 -13.191 3.129 1.00 71.06 103 ASP A C 1
ATOM 765 O O . ASP A 1 103 ? -5.744 -12.384 2.201 1.00 71.06 103 ASP A O 1
ATOM 769 N N . LEU A 1 104 ? -5.746 -12.799 4.410 1.00 68.75 104 LEU A N 1
ATOM 770 C CA . LEU A 1 104 ? -5.733 -11.390 4.819 1.00 68.75 104 LEU A CA 1
ATOM 771 C C . LEU A 1 104 ? -4.554 -10.629 4.189 1.00 68.75 104 LEU A C 1
ATOM 773 O O . LEU A 1 104 ? -4.713 -9.520 3.678 1.00 68.75 104 LEU A O 1
ATOM 777 N N . TRP A 1 105 ? -3.362 -11.231 4.190 1.00 68.38 105 TRP A N 1
ATOM 778 C CA . TRP A 1 105 ? -2.187 -10.666 3.523 1.00 68.38 105 TRP A CA 1
ATOM 779 C C . TRP A 1 105 ? -2.378 -10.517 2.014 1.00 68.38 105 TRP A C 1
ATOM 781 O O . TRP A 1 105 ? -1.955 -9.513 1.438 1.00 68.38 105 TRP A O 1
ATOM 791 N N . THR A 1 106 ? -2.999 -11.505 1.374 1.00 69.62 106 THR A N 1
ATOM 792 C CA . THR A 1 106 ? -3.235 -11.523 -0.071 1.00 69.62 106 THR A CA 1
ATOM 793 C C . THR A 1 106 ? -4.224 -10.447 -0.485 1.00 69.62 106 THR A C 1
ATOM 795 O O . THR A 1 106 ? -3.980 -9.739 -1.462 1.00 69.62 106 THR A O 1
ATOM 798 N N . GLU A 1 107 ? -5.302 -10.272 0.271 1.00 68.12 107 GLU A N 1
ATOM 799 C CA . GLU A 1 107 ? -6.282 -9.225 0.009 1.00 68.12 107 GLU A CA 1
ATOM 800 C C . GLU A 1 107 ? -5.691 -7.821 0.242 1.00 68.12 107 GLU A C 1
ATOM 802 O O . GLU A 1 107 ? -5.899 -6.921 -0.574 1.00 68.12 107 GLU A O 1
ATOM 807 N N . LEU A 1 108 ? -4.879 -7.627 1.292 1.00 64.81 108 LEU A N 1
ATOM 808 C CA . LEU A 1 108 ? -4.176 -6.357 1.529 1.00 64.81 108 LEU A CA 1
ATOM 809 C C . LEU A 1 108 ? -3.193 -6.030 0.405 1.00 64.81 108 LEU A C 1
ATOM 811 O O . LEU A 1 108 ? -3.147 -4.895 -0.070 1.00 64.81 108 LEU A O 1
ATOM 815 N N . ALA A 1 109 ? -2.418 -7.020 -0.039 1.00 65.88 109 ALA A N 1
ATOM 816 C CA . ALA A 1 109 ? -1.521 -6.855 -1.171 1.00 65.88 109 ALA A CA 1
ATOM 817 C C . ALA A 1 109 ? -2.294 -6.512 -2.451 1.00 65.88 109 ALA A C 1
ATOM 819 O O . ALA A 1 109 ? -1.868 -5.627 -3.193 1.00 65.88 109 ALA A O 1
ATOM 820 N N . ASP A 1 110 ? -3.450 -7.136 -2.691 1.00 67.69 110 ASP A N 1
ATOM 821 C CA . ASP A 1 110 ? -4.281 -6.804 -3.849 1.00 67.69 110 ASP A CA 1
ATOM 822 C C . ASP A 1 110 ? -4.790 -5.363 -3.800 1.00 67.69 110 ASP A C 1
ATOM 824 O O . ASP A 1 110 ? -4.652 -4.632 -4.776 1.00 67.69 110 ASP A O 1
ATOM 828 N N . ALA A 1 111 ? -5.271 -4.899 -2.645 1.00 63.03 111 ALA A N 1
ATOM 829 C CA . ALA A 1 111 ? -5.711 -3.514 -2.468 1.00 63.03 111 ALA A CA 1
ATOM 830 C C . ALA A 1 111 ? -4.572 -2.482 -2.648 1.00 63.03 111 ALA A C 1
ATOM 832 O O . ALA A 1 111 ? -4.812 -1.301 -2.938 1.00 63.03 111 ALA A O 1
ATOM 833 N N . LEU A 1 112 ? -3.311 -2.893 -2.472 1.00 64.56 112 LEU A N 1
ATOM 834 C CA . LEU A 1 112 ? -2.142 -2.055 -2.752 1.00 64.56 112 LEU A CA 1
ATOM 835 C C . LEU A 1 112 ? -1.751 -2.041 -4.229 1.00 64.56 112 LEU A C 1
ATOM 837 O O . LEU A 1 112 ? -1.390 -0.980 -4.744 1.00 64.56 112 LEU A O 1
ATOM 841 N N . VAL A 1 113 ? -1.792 -3.202 -4.883 1.00 63.62 113 VAL A N 1
ATOM 842 C CA . VAL A 1 113 ? -1.450 -3.368 -6.303 1.00 63.62 113 VAL A CA 1
ATOM 843 C C . VAL A 1 113 ? -2.547 -2.776 -7.194 1.00 63.62 113 VAL A C 1
ATOM 845 O O . VAL A 1 113 ? -2.247 -2.116 -8.187 1.00 63.62 113 VAL A O 1
ATOM 848 N N . HIS A 1 114 ? -3.807 -2.928 -6.790 1.00 63.72 114 HIS A N 1
ATOM 849 C CA . HIS A 1 114 ? -5.004 -2.464 -7.484 1.00 63.72 114 HIS A CA 1
ATOM 850 C C . HIS A 1 114 ? -5.852 -1.576 -6.563 1.00 63.72 114 HIS A C 1
ATOM 852 O O . HIS A 1 114 ? -6.918 -1.988 -6.105 1.00 63.72 114 HIS A O 1
ATOM 858 N N . PRO A 1 115 ? -5.418 -0.337 -6.274 1.00 56.84 115 PRO A N 1
ATOM 859 C CA . PRO A 1 115 ? -6.188 0.549 -5.415 1.00 56.84 115 PRO A CA 1
ATOM 860 C C . PRO A 1 115 ? -7.587 0.800 -5.996 1.00 56.84 115 PRO A C 1
ATOM 862 O O . PRO A 1 115 ? -7.734 1.341 -7.096 1.00 56.84 115 PRO A O 1
ATOM 865 N N . SER A 1 116 ? -8.616 0.442 -5.226 1.00 51.12 116 SER A N 1
ATOM 866 C CA . SER A 1 116 ? -10.025 0.672 -5.548 1.00 51.12 116 SER A CA 1
ATOM 867 C C . SER A 1 116 ? -10.274 2.150 -5.875 1.00 51.12 116 SER A C 1
ATOM 869 O O . SER A 1 116 ? -9.882 3.052 -5.126 1.00 51.12 116 SER A O 1
ATOM 871 N N . VAL A 1 117 ? -10.934 2.426 -7.006 1.00 51.94 117 VAL A N 1
ATOM 872 C CA . VAL A 1 117 ? -11.210 3.802 -7.449 1.00 51.94 117 VAL A CA 1
ATOM 873 C C . VAL A 1 117 ? -12.129 4.492 -6.431 1.00 51.94 117 VAL A C 1
ATOM 875 O O . VAL A 1 117 ? -13.218 3.987 -6.157 1.00 51.94 117 VAL A O 1
ATOM 878 N N . PRO A 1 118 ? -11.761 5.671 -5.887 1.00 45.16 118 PRO A N 1
ATOM 879 C CA . PRO A 1 118 ? -12.666 6.440 -5.045 1.00 45.16 118 PRO A CA 1
ATOM 880 C C . PRO A 1 118 ? -13.964 6.758 -5.794 1.00 45.16 118 PRO A C 1
ATOM 882 O O . PRO A 1 118 ? -13.914 7.308 -6.893 1.00 45.16 118 PRO A O 1
ATOM 885 N N . ALA A 1 119 ? -15.123 6.543 -5.166 1.00 42.50 119 ALA A N 1
ATOM 886 C CA . ALA A 1 119 ? -16.419 6.975 -5.711 1.00 42.50 119 ALA A CA 1
ATOM 887 C C . ALA A 1 119 ? -16.482 8.496 -5.996 1.00 42.50 119 ALA A C 1
ATOM 889 O O . ALA A 1 119 ? -17.307 8.962 -6.777 1.00 42.50 119 ALA A O 1
ATOM 890 N N . SER A 1 120 ? -15.582 9.271 -5.380 1.00 42.44 120 SER A N 1
ATOM 891 C CA . SER A 1 120 ? -15.418 10.718 -5.541 1.00 42.44 120 SER A CA 1
ATOM 892 C C . SER A 1 120 ? -14.272 11.121 -6.481 1.00 42.44 120 SER A C 1
ATOM 894 O O . SER A 1 120 ? -13.827 12.269 -6.427 1.00 42.44 120 SER A O 1
ATOM 896 N N . ALA A 1 121 ? -13.731 10.205 -7.292 1.00 49.00 121 ALA A N 1
ATOM 897 C CA . ALA A 1 121 ? -12.627 10.530 -8.190 1.00 49.00 121 ALA A CA 1
ATOM 898 C C . ALA A 1 121 ? -13.040 11.644 -9.177 1.00 49.00 121 ALA A C 1
ATOM 900 O O . ALA A 1 121 ? -14.133 11.580 -9.749 1.00 49.00 121 ALA A O 1
ATOM 901 N N . PRO A 1 122 ? -12.193 12.668 -9.398 1.00 51.09 122 PRO A N 1
ATOM 902 C CA . PRO A 1 122 ? -12.528 13.768 -10.291 1.00 51.09 122 PRO A CA 1
ATOM 903 C C . PRO A 1 122 ? -12.843 13.245 -11.698 1.00 51.09 122 PRO A C 1
ATOM 905 O O . PRO A 1 122 ? -12.075 12.470 -12.287 1.00 51.09 122 PRO A O 1
ATOM 908 N N . LYS A 1 123 ? -13.995 13.676 -12.227 1.00 46.50 123 LYS A N 1
ATOM 909 C CA . LYS A 1 123 ? -14.424 13.408 -13.604 1.00 46.50 123 LYS A CA 1
ATOM 910 C C . LYS A 1 123 ? -13.400 14.052 -14.544 1.00 46.50 123 LYS A C 1
ATOM 912 O O . LYS A 1 123 ? -13.300 15.272 -14.589 1.00 46.50 123 LYS A O 1
ATOM 917 N N . GLY A 1 124 ? -12.593 13.229 -15.212 1.00 52.91 124 GLY A N 1
ATOM 918 C CA . GLY A 1 124 ? -11.464 13.664 -16.050 1.00 52.91 124 GLY A CA 1
ATOM 919 C C . GLY A 1 124 ? -10.179 12.855 -15.844 1.00 52.91 124 GLY A C 1
ATOM 920 O O . GLY A 1 124 ? -9.365 12.765 -16.752 1.00 52.91 124 GLY A O 1
ATOM 921 N N . GLY A 1 125 ? -10.018 12.184 -14.697 1.00 57.31 125 GLY A N 1
ATOM 922 C CA . GLY A 1 125 ? -8.845 11.337 -14.424 1.00 57.31 125 GLY A CA 1
ATOM 923 C C . GLY A 1 125 ? -8.930 9.901 -14.961 1.00 57.31 125 GLY A C 1
ATOM 924 O O . GLY A 1 125 ? -8.044 9.101 -14.684 1.00 57.31 125 GLY A O 1
ATOM 925 N N . GLU A 1 126 ? -10.004 9.530 -15.662 1.00 66.62 126 GLU A N 1
ATOM 926 C CA . GLU A 1 126 ? -10.251 8.145 -16.105 1.00 66.62 126 GLU A CA 1
ATOM 927 C C . GLU A 1 126 ? -9.253 7.674 -17.161 1.00 66.62 126 GLU A C 1
ATOM 929 O O . GLU A 1 126 ? -8.771 6.546 -17.085 1.00 66.62 126 GLU A O 1
ATOM 934 N N . GLN A 1 127 ? -8.894 8.550 -18.102 1.00 67.81 127 GLN A N 1
ATOM 935 C CA . GLN A 1 127 ? -7.903 8.239 -19.132 1.00 67.81 127 GLN A CA 1
ATOM 936 C C . GLN A 1 127 ? -6.517 8.023 -18.519 1.00 67.81 127 GLN A C 1
ATOM 938 O O . GLN A 1 127 ? -5.877 7.018 -18.813 1.00 67.81 127 GLN A O 1
ATOM 943 N N . LEU A 1 128 ? -6.098 8.901 -17.600 1.00 68.69 128 LEU A N 1
ATOM 944 C CA . LEU A 1 128 ? -4.829 8.749 -16.885 1.00 68.69 128 LEU A CA 1
ATOM 945 C C . LEU A 1 128 ? -4.809 7.471 -16.032 1.00 68.69 128 LEU A C 1
ATOM 947 O O . LEU A 1 128 ? -3.824 6.746 -16.048 1.00 68.69 128 LEU A O 1
ATOM 951 N N . ARG A 1 129 ? -5.904 7.150 -15.331 1.00 70.00 129 ARG A N 1
ATOM 952 C CA . ARG A 1 129 ? -6.022 5.910 -14.542 1.00 70.00 129 ARG A CA 1
ATOM 953 C C . ARG A 1 129 ? -5.954 4.654 -15.409 1.00 70.00 129 ARG A C 1
ATOM 955 O O . ARG A 1 129 ? -5.242 3.721 -15.062 1.00 70.00 129 ARG A O 1
ATOM 962 N N . THR A 1 130 ? -6.659 4.648 -16.539 1.00 73.81 130 THR A N 1
ATOM 963 C CA . THR A 1 130 ? -6.611 3.543 -17.512 1.00 73.81 130 THR A CA 1
ATOM 964 C C . THR A 1 130 ? -5.196 3.365 -18.056 1.00 73.81 130 THR A C 1
ATOM 966 O O . THR A 1 130 ? -4.715 2.245 -18.192 1.00 73.81 130 THR A O 1
ATOM 969 N N . TRP A 1 131 ? -4.507 4.476 -18.322 1.00 75.94 131 TRP A N 1
ATOM 970 C CA . TRP A 1 131 ? -3.128 4.465 -18.788 1.00 75.94 131 TRP A CA 1
ATOM 971 C C . TRP A 1 131 ? -2.134 4.003 -17.713 1.00 75.94 131 TRP A C 1
ATOM 973 O O . TRP A 1 131 ? -1.183 3.312 -18.056 1.00 75.94 131 TRP A O 1
ATOM 983 N N . LEU A 1 132 ? -2.363 4.328 -16.433 1.00 73.69 132 LEU A N 1
ATOM 984 C CA . LEU A 1 132 ? -1.523 3.920 -15.296 1.00 73.69 132 LEU A CA 1
ATOM 985 C C . LEU A 1 132 ? -1.724 2.459 -14.855 1.00 73.69 132 LEU A C 1
ATOM 987 O O . LEU A 1 132 ? -0.831 1.875 -14.244 1.00 73.69 132 LEU A O 1
ATOM 991 N N . GLN A 1 133 ? -2.865 1.849 -15.178 1.00 75.25 133 GLN A N 1
ATOM 992 C CA . GLN A 1 133 ? -3.216 0.498 -14.732 1.00 75.25 133 GLN A CA 1
ATOM 993 C C . GLN A 1 133 ? -2.167 -0.599 -15.046 1.00 75.25 133 GLN A C 1
ATOM 995 O O . GLN A 1 133 ? -1.897 -1.406 -14.159 1.00 75.25 133 GLN A O 1
ATOM 1000 N N . PRO A 1 134 ? -1.555 -0.682 -16.247 1.00 76.19 134 PRO A N 1
ATOM 1001 C CA . PRO A 1 134 ? -0.670 -1.798 -16.578 1.00 76.19 134 PRO A CA 1
ATOM 1002 C C . PRO A 1 134 ? 0.733 -1.704 -15.963 1.00 76.19 134 PRO A C 1
ATOM 1004 O O . PRO A 1 134 ? 1.432 -2.712 -15.947 1.00 76.19 134 PRO A O 1
ATOM 1007 N N . TRP A 1 135 ? 1.171 -0.535 -15.485 1.00 80.31 135 TRP A N 1
ATOM 1008 C CA . TRP A 1 135 ? 2.576 -0.304 -15.120 1.00 80.31 135 TRP A CA 1
ATOM 1009 C C . TRP A 1 135 ? 3.008 -1.108 -13.894 1.00 80.31 135 TRP A C 1
ATOM 1011 O O . TRP A 1 135 ? 4.045 -1.765 -13.918 1.00 80.31 135 TRP A O 1
ATOM 1021 N N . VAL A 1 136 ? 2.192 -1.100 -12.838 1.00 81.12 136 VAL A N 1
ATOM 1022 C CA . VAL A 1 136 ? 2.506 -1.781 -11.574 1.00 81.12 136 VAL A CA 1
ATOM 1023 C C . VAL A 1 136 ? 2.561 -3.307 -11.739 1.00 81.12 136 VAL A C 1
ATOM 1025 O O . VAL A 1 136 ? 3.593 -3.881 -11.389 1.00 81.12 136 VAL A O 1
ATOM 1028 N N . PRO A 1 137 ? 1.540 -3.990 -12.305 1.00 78.12 137 PRO A N 1
ATOM 1029 C CA . PRO A 1 137 ? 1.609 -5.439 -12.511 1.00 78.12 137 PRO A CA 1
ATOM 1030 C C . PRO A 1 137 ? 2.803 -5.865 -13.373 1.00 78.12 137 PRO A C 1
ATOM 1032 O O . PRO A 1 137 ? 3.431 -6.889 -13.114 1.00 78.12 137 PRO A O 1
ATOM 1035 N N . ARG A 1 138 ? 3.158 -5.059 -14.380 1.00 81.25 138 ARG A N 1
ATOM 1036 C CA . ARG A 1 138 ? 4.278 -5.354 -15.283 1.00 81.25 138 ARG A CA 1
ATOM 1037 C C . ARG A 1 138 ? 5.621 -5.188 -14.606 1.00 81.25 138 ARG A C 1
ATOM 1039 O O . ARG A 1 138 ? 6.447 -6.088 -14.716 1.00 81.25 138 ARG A O 1
ATOM 1046 N N . TYR A 1 139 ? 5.799 -4.113 -13.842 1.00 85.81 139 TYR A N 1
ATOM 1047 C CA . TYR A 1 139 ? 6.988 -3.942 -13.017 1.00 85.81 139 TYR A CA 1
ATOM 1048 C C . TYR A 1 139 ? 7.172 -5.118 -12.052 1.00 85.81 139 TYR A C 1
ATOM 1050 O O . TYR A 1 139 ? 8.267 -5.654 -11.940 1.00 85.81 139 TYR A O 1
ATOM 1058 N N . LEU A 1 140 ? 6.100 -5.566 -11.388 1.00 83.38 140 LEU A N 1
ATOM 1059 C CA . LEU A 1 140 ? 6.166 -6.721 -10.487 1.00 83.38 140 LEU A CA 1
ATOM 1060 C C . LEU A 1 140 ? 6.525 -8.018 -11.224 1.00 83.38 140 LEU A C 1
ATOM 1062 O O . LEU A 1 140 ? 7.232 -8.848 -10.661 1.00 83.38 140 LEU A O 1
ATOM 1066 N N . GLY A 1 141 ? 6.094 -8.182 -12.478 1.00 81.44 141 GLY A N 1
ATOM 1067 C CA . GLY A 1 141 ? 6.521 -9.288 -13.338 1.00 81.44 141 GLY A CA 1
ATOM 1068 C C . GLY A 1 141 ? 8.012 -9.234 -13.693 1.00 81.44 141 GLY A C 1
ATOM 1069 O O . GLY A 1 141 ? 8.694 -10.253 -13.586 1.00 81.44 141 GLY A O 1
ATOM 1070 N N . LEU A 1 142 ? 8.527 -8.054 -14.059 1.00 86.12 142 LEU A N 1
ATOM 1071 C CA . LEU A 1 142 ? 9.958 -7.838 -14.313 1.00 86.12 142 LEU A CA 1
ATOM 1072 C C . LEU A 1 142 ? 10.789 -8.112 -13.061 1.00 86.12 142 LEU A C 1
ATOM 1074 O O . LEU A 1 142 ? 11.770 -8.851 -13.113 1.00 86.12 142 LEU A O 1
ATOM 1078 N N . LEU A 1 143 ? 10.343 -7.585 -11.922 1.00 87.25 143 LEU A N 1
ATOM 1079 C CA . LEU A 1 143 ? 10.975 -7.822 -10.636 1.00 87.25 143 LEU A CA 1
ATOM 1080 C C . LEU A 1 143 ? 10.951 -9.311 -10.263 1.00 87.25 143 LEU A C 1
ATOM 1082 O O . LEU A 1 143 ? 11.962 -9.843 -9.831 1.00 87.25 143 LEU A O 1
ATOM 1086 N N . TYR A 1 144 ? 9.838 -10.015 -10.478 1.00 84.38 144 TYR A N 1
ATOM 1087 C CA . TYR A 1 144 ? 9.761 -11.457 -10.228 1.00 84.38 144 TYR A CA 1
ATOM 1088 C C . TYR A 1 144 ? 10.773 -12.252 -11.055 1.00 84.38 144 TYR A C 1
ATOM 1090 O O . TYR A 1 144 ? 11.410 -13.164 -10.529 1.00 84.38 144 TYR A O 1
ATOM 1098 N N . ALA A 1 145 ? 10.946 -11.893 -12.329 1.00 82.94 145 ALA A N 1
ATOM 1099 C CA . ALA A 1 145 ? 11.936 -12.520 -13.194 1.00 82.94 145 ALA A CA 1
ATOM 1100 C C . ALA A 1 145 ? 13.376 -12.193 -12.760 1.00 82.94 145 ALA A C 1
ATOM 1102 O O . ALA A 1 145 ? 14.217 -13.088 -12.735 1.00 82.94 145 ALA A O 1
ATOM 1103 N N . ALA A 1 146 ? 13.651 -10.942 -12.382 1.00 83.69 146 ALA A N 1
ATOM 1104 C CA . ALA A 1 146 ? 14.972 -10.509 -11.929 1.00 83.69 146 ALA A CA 1
ATOM 1105 C C . ALA A 1 146 ? 15.364 -11.137 -10.578 1.00 83.69 146 ALA A C 1
ATOM 1107 O O . ALA A 1 146 ? 16.480 -11.621 -10.427 1.00 83.69 146 ALA A O 1
ATOM 1108 N N . SER A 1 147 ? 14.421 -11.228 -9.637 1.00 79.38 147 SER A N 1
ATOM 1109 C CA . SER A 1 147 ? 14.602 -11.846 -8.316 1.00 79.38 147 SER A CA 1
ATOM 1110 C C . SER A 1 147 ? 14.671 -13.380 -8.346 1.00 79.38 147 SER A C 1
ATOM 1112 O O . SER A 1 147 ? 14.898 -14.002 -7.305 1.00 79.38 147 SER A O 1
ATOM 1114 N N . ALA A 1 148 ? 14.467 -14.027 -9.501 1.00 73.94 148 ALA A N 1
ATOM 1115 C CA . ALA A 1 148 ? 14.523 -15.488 -9.622 1.00 73.94 148 ALA A CA 1
ATOM 1116 C C . ALA A 1 148 ? 15.924 -16.054 -9.327 1.00 73.94 148 ALA A C 1
ATOM 1118 O O . ALA A 1 148 ? 16.052 -17.195 -8.888 1.00 73.94 148 ALA A O 1
ATOM 1119 N N . THR A 1 149 ? 16.971 -15.253 -9.532 1.00 68.31 149 THR A N 1
ATOM 1120 C CA . THR A 1 149 ? 18.365 -15.613 -9.237 1.00 68.31 149 THR A CA 1
ATOM 1121 C C . THR A 1 149 ? 18.732 -15.433 -7.760 1.00 68.31 149 THR A C 1
ATOM 1123 O O . THR A 1 149 ? 19.824 -15.827 -7.356 1.00 68.31 149 THR A O 1
ATOM 1126 N N . GLY A 1 150 ? 17.831 -14.866 -6.946 1.00 68.94 150 GLY A N 1
ATOM 1127 C CA . GLY A 1 150 ? 18.060 -14.568 -5.530 1.00 68.94 150 GLY A CA 1
ATOM 1128 C C . GLY A 1 150 ? 18.912 -13.321 -5.272 1.00 68.94 150 GLY A C 1
ATOM 1129 O O . GLY A 1 150 ? 19.246 -13.052 -4.119 1.00 68.94 150 GLY A O 1
ATOM 1130 N N . GLU A 1 151 ? 19.265 -12.568 -6.316 1.00 81.75 151 GLU A N 1
ATOM 1131 C CA . GLU A 1 151 ? 19.967 -11.291 -6.192 1.00 81.75 151 GLU A CA 1
ATOM 1132 C C . GLU A 1 151 ? 18.969 -10.118 -6.211 1.00 81.75 151 GLU A C 1
ATOM 1134 O O . GLU A 1 151 ? 18.044 -10.120 -7.027 1.00 81.75 151 GLU A O 1
ATOM 1139 N N . PRO A 1 152 ? 19.141 -9.100 -5.344 1.00 86.12 152 PRO A N 1
ATOM 1140 C CA . PRO A 1 152 ? 18.357 -7.872 -5.420 1.00 86.12 152 PRO A CA 1
ATOM 1141 C C . PRO A 1 152 ? 18.552 -7.173 -6.767 1.00 86.12 152 PRO A C 1
ATOM 1143 O O . PRO A 1 152 ? 19.679 -7.000 -7.230 1.00 86.12 152 PRO A O 1
ATOM 1146 N N . ALA A 1 153 ? 17.456 -6.728 -7.370 1.00 89.12 153 ALA A N 1
ATOM 1147 C CA . ALA A 1 153 ? 17.465 -6.034 -8.646 1.00 89.12 153 ALA A CA 1
ATOM 1148 C C . ALA A 1 153 ? 17.674 -4.525 -8.463 1.00 89.12 153 ALA A C 1
ATOM 1150 O O . ALA A 1 153 ? 17.198 -3.933 -7.494 1.00 89.12 153 ALA A O 1
ATOM 1151 N N . ASP A 1 154 ? 18.357 -3.889 -9.412 1.00 89.44 154 ASP A N 1
ATOM 1152 C CA . ASP A 1 154 ? 18.504 -2.433 -9.450 1.00 89.44 154 ASP A CA 1
ATOM 1153 C C . ASP A 1 154 ? 17.171 -1.772 -9.853 1.00 89.44 154 ASP A C 1
ATOM 1155 O O . ASP A 1 154 ? 16.571 -2.115 -10.878 1.00 89.44 154 ASP A O 1
ATOM 1159 N N . MET A 1 155 ? 16.675 -0.852 -9.019 1.00 87.69 155 MET A N 1
ATOM 1160 C CA . MET A 1 155 ? 15.370 -0.217 -9.219 1.00 87.69 155 MET A CA 1
ATOM 1161 C C . MET A 1 155 ? 15.348 0.672 -10.464 1.00 87.69 155 MET A C 1
ATOM 1163 O O . MET A 1 155 ? 14.324 0.712 -11.156 1.00 87.69 155 MET A O 1
ATOM 1167 N N . ASP A 1 156 ? 16.445 1.383 -10.732 1.00 85.94 156 ASP A N 1
ATOM 1168 C CA . ASP A 1 156 ? 16.558 2.320 -11.846 1.00 85.94 156 ASP A CA 1
ATOM 1169 C C . ASP A 1 156 ? 16.607 1.529 -13.156 1.00 85.94 156 ASP A C 1
ATOM 1171 O O . ASP A 1 156 ? 15.792 1.778 -14.044 1.00 85.94 156 ASP A O 1
ATOM 1175 N N . ALA A 1 157 ? 17.422 0.471 -13.215 1.00 88.88 157 ALA A N 1
ATOM 1176 C CA . ALA A 1 157 ? 17.501 -0.418 -14.374 1.00 88.88 157 ALA A CA 1
ATOM 1177 C C . ALA A 1 157 ? 16.156 -1.099 -14.696 1.00 88.88 157 ALA A C 1
ATOM 1179 O O . ALA A 1 157 ? 15.748 -1.162 -15.856 1.00 88.88 157 ALA A O 1
ATOM 1180 N N . LEU A 1 158 ? 15.423 -1.575 -13.680 1.00 88.75 158 LEU A N 1
ATOM 1181 C CA . LEU A 1 158 ? 14.084 -2.149 -13.879 1.00 88.75 158 LEU A CA 1
ATOM 1182 C C . LEU A 1 158 ? 13.062 -1.109 -14.357 1.00 88.75 158 LEU A C 1
ATOM 1184 O O . LEU A 1 158 ? 12.153 -1.435 -15.122 1.00 88.75 158 LEU A O 1
ATOM 1188 N N . THR A 1 159 ? 13.177 0.135 -13.887 1.00 86.75 159 THR A N 1
ATOM 1189 C CA . THR A 1 159 ? 12.282 1.224 -14.299 1.00 86.75 159 THR A CA 1
ATOM 1190 C C . THR A 1 159 ? 12.570 1.637 -15.740 1.00 86.75 159 THR A C 1
ATOM 1192 O O . THR A 1 159 ? 11.627 1.804 -16.509 1.00 86.75 159 THR A O 1
ATOM 1195 N N . GLU A 1 160 ? 13.844 1.735 -16.127 1.00 87.69 160 GLU A N 1
ATOM 1196 C CA . GLU A 1 160 ? 14.264 1.960 -17.515 1.00 87.69 160 GLU A CA 1
ATOM 1197 C C . GLU A 1 160 ? 13.744 0.850 -18.433 1.00 87.69 160 GLU A C 1
ATOM 1199 O O . GLU A 1 160 ? 13.064 1.146 -19.412 1.00 87.69 160 GLU A O 1
ATOM 1204 N N . GLN A 1 161 ? 13.932 -0.423 -18.062 1.00 88.31 161 GLN A N 1
ATOM 1205 C CA . GLN A 1 161 ? 13.413 -1.550 -18.841 1.00 88.31 161 GLN A CA 1
ATOM 1206 C C . GLN A 1 161 ? 11.888 -1.480 -19.022 1.00 88.31 161 GLN A C 1
ATOM 1208 O O . GLN A 1 161 ? 11.379 -1.701 -20.123 1.00 88.31 161 GLN A O 1
ATOM 1213 N N . LEU A 1 162 ? 11.142 -1.161 -17.958 1.00 86.62 162 LEU A N 1
ATOM 1214 C CA . LEU A 1 162 ? 9.689 -1.010 -18.042 1.00 86.62 162 LEU A CA 1
ATOM 1215 C C . LEU A 1 162 ? 9.288 0.117 -19.004 1.00 86.62 162 LEU A C 1
ATOM 1217 O O . LEU A 1 162 ? 8.332 -0.041 -19.765 1.00 86.62 162 LEU A O 1
ATOM 1221 N N . LEU A 1 163 ? 9.979 1.258 -18.939 1.00 84.25 163 LEU A N 1
ATOM 1222 C CA . LEU A 1 163 ? 9.715 2.408 -19.801 1.00 84.25 163 LEU A CA 1
ATOM 1223 C C . LEU A 1 163 ? 10.028 2.083 -21.264 1.00 84.25 163 LEU A C 1
ATOM 1225 O O . LEU A 1 163 ? 9.194 2.378 -22.117 1.00 84.25 163 LEU A O 1
ATOM 1229 N N . ASP A 1 164 ? 11.139 1.402 -21.541 1.00 85.19 164 ASP A N 1
ATOM 1230 C CA . ASP A 1 164 ? 11.525 0.974 -22.889 1.00 85.19 164 ASP A CA 1
ATOM 1231 C C . ASP A 1 164 ? 10.500 0.003 -23.500 1.00 85.19 164 ASP A C 1
ATOM 1233 O O . ASP A 1 164 ? 10.090 0.156 -24.654 1.00 85.19 164 ASP A O 1
ATOM 1237 N N . GLU A 1 165 ? 10.005 -0.968 -22.721 1.00 80.94 165 GLU A N 1
ATOM 1238 C CA . GLU A 1 165 ? 8.952 -1.892 -23.171 1.00 80.94 165 GLU A CA 1
ATOM 1239 C C . GLU A 1 165 ? 7.637 -1.164 -23.515 1.00 80.94 165 GLU A C 1
ATOM 1241 O O . GLU A 1 165 ? 6.859 -1.615 -24.365 1.00 80.94 165 GLU A O 1
ATOM 1246 N N . TYR A 1 166 ? 7.383 -0.024 -22.870 1.00 74.94 166 TYR A N 1
ATOM 1247 C CA . TYR A 1 166 ? 6.143 0.742 -22.970 1.00 74.94 166 TYR A CA 1
ATOM 1248 C C . TYR A 1 166 ? 6.287 2.076 -23.717 1.00 74.94 166 TYR A C 1
ATOM 1250 O O . TYR A 1 166 ? 5.313 2.831 -23.768 1.00 74.94 166 TYR A O 1
ATOM 1258 N N . ASP A 1 167 ? 7.425 2.336 -24.365 1.00 74.81 167 ASP A N 1
ATOM 1259 C CA . ASP A 1 167 ? 7.707 3.591 -25.079 1.00 74.81 167 ASP A CA 1
ATOM 1260 C C . ASP A 1 167 ? 6.614 3.913 -26.115 1.00 74.81 167 ASP A C 1
ATOM 1262 O O . ASP A 1 167 ? 6.039 5.000 -26.152 1.00 74.81 167 ASP A O 1
ATOM 1266 N N . HIS A 1 168 ? 6.168 2.890 -26.849 1.00 73.94 168 HIS A N 1
ATOM 1267 C CA . HIS A 1 168 ? 5.069 2.975 -27.817 1.00 73.94 168 HIS A CA 1
ATOM 1268 C C . HIS A 1 168 ? 3.694 3.352 -27.218 1.00 73.94 168 HIS A C 1
ATOM 1270 O O . HIS A 1 168 ? 2.745 3.603 -27.966 1.00 73.94 168 HIS A O 1
ATOM 1276 N N . ARG A 1 169 ? 3.548 3.349 -25.886 1.00 69.00 169 ARG A N 1
ATOM 1277 C CA . ARG A 1 169 ? 2.324 3.712 -25.149 1.00 69.00 169 ARG A CA 1
ATOM 1278 C C . ARG A 1 169 ? 2.445 5.064 -24.442 1.00 69.00 169 ARG A C 1
ATOM 1280 O O . ARG A 1 169 ? 1.468 5.482 -23.810 1.00 69.00 169 ARG A O 1
ATOM 1287 N N . LEU A 1 170 ? 3.593 5.742 -24.524 1.00 68.44 170 LEU A N 1
ATOM 1288 C CA . LEU A 1 170 ? 3.751 7.101 -24.013 1.00 68.44 170 LEU A CA 1
ATOM 1289 C C . LEU A 1 170 ? 2.957 8.077 -24.901 1.00 68.44 170 LEU A C 1
ATOM 1291 O O . LEU A 1 170 ? 3.107 8.065 -26.126 1.00 68.44 170 LEU A O 1
ATOM 1295 N N . PRO A 1 171 ? 2.072 8.913 -24.327 1.00 68.19 171 PRO A N 1
ATOM 1296 C CA . PRO A 1 171 ? 1.329 9.893 -25.106 1.00 68.19 171 PRO A CA 1
ATOM 1297 C C . PRO A 1 171 ? 2.263 10.879 -25.828 1.00 68.19 171 PRO A C 1
ATOM 1299 O O . PRO A 1 171 ? 3.213 11.382 -25.222 1.00 68.19 171 PRO A O 1
ATOM 1302 N N . PRO A 1 172 ? 1.985 11.220 -27.100 1.00 61.19 172 PRO A N 1
ATOM 1303 C CA . PRO A 1 172 ? 2.767 12.216 -27.818 1.00 61.19 172 PRO A CA 1
ATOM 1304 C C . PRO A 1 172 ? 2.533 13.604 -27.207 1.00 61.19 172 PRO A C 1
ATOM 1306 O O . PRO A 1 172 ? 1.397 14.072 -27.133 1.00 61.19 172 PRO A O 1
ATOM 1309 N N . GLY A 1 173 ? 3.609 14.269 -26.781 1.00 63.72 173 GLY A N 1
ATOM 1310 C CA . GLY A 1 173 ? 3.576 15.658 -26.309 1.00 63.72 173 GLY A CA 1
ATOM 1311 C C . GLY A 1 173 ? 4.483 15.940 -25.114 1.00 63.72 173 GLY A C 1
ATOM 1312 O O . GLY A 1 173 ? 5.065 17.019 -25.072 1.00 63.72 173 GLY A O 1
ATOM 1313 N N . ASP A 1 174 ? 4.629 14.982 -24.190 1.00 69.75 174 ASP A N 1
ATOM 1314 C CA . ASP A 1 174 ? 5.501 15.110 -23.007 1.00 69.75 174 ASP A CA 1
ATOM 1315 C C . ASP A 1 174 ? 5.892 13.728 -22.421 1.00 69.75 174 ASP A C 1
ATOM 1317 O O . ASP A 1 174 ? 5.381 13.318 -21.374 1.00 69.75 174 ASP A O 1
ATOM 1321 N N . PRO A 1 175 ? 6.737 12.946 -23.120 1.00 72.88 175 PRO A N 1
ATOM 1322 C CA . PRO A 1 175 ? 7.083 11.584 -22.704 1.00 72.88 175 PRO A CA 1
ATOM 1323 C C . PRO A 1 175 ? 7.776 11.541 -21.334 1.00 72.88 175 PRO A C 1
ATOM 1325 O O . PRO A 1 175 ? 7.559 10.596 -20.579 1.00 72.88 175 PRO A O 1
ATOM 1328 N N . GLU A 1 176 ? 8.538 12.579 -20.976 1.00 75.62 176 GLU A N 1
ATOM 1329 C CA . GLU A 1 176 ? 9.231 12.684 -19.688 1.00 75.62 176 GLU A CA 1
ATOM 1330 C C . GLU A 1 176 ? 8.246 12.806 -18.518 1.00 75.62 176 GLU A C 1
ATOM 1332 O O . GLU A 1 176 ? 8.391 12.112 -17.508 1.00 75.62 176 GLU A O 1
ATOM 1337 N N . LEU A 1 177 ? 7.195 13.624 -18.659 1.00 73.12 177 LEU A N 1
ATOM 1338 C CA . LEU A 1 177 ? 6.147 13.737 -17.644 1.00 73.12 177 LEU A CA 1
ATOM 1339 C C . LEU A 1 177 ? 5.430 12.401 -17.417 1.00 73.12 177 LEU A C 1
ATOM 1341 O O . LEU A 1 177 ? 5.209 11.999 -16.272 1.00 73.12 177 LEU A O 1
ATOM 1345 N N . PHE A 1 178 ? 5.059 11.706 -18.495 1.00 72.31 178 PHE A N 1
ATOM 1346 C CA . PHE A 1 178 ? 4.370 10.420 -18.392 1.00 72.31 178 PHE A CA 1
ATOM 1347 C C . PHE A 1 178 ? 5.285 9.338 -17.812 1.00 72.31 178 PHE A C 1
ATOM 1349 O O . PHE A 1 178 ? 4.868 8.641 -16.887 1.00 72.31 178 PHE A O 1
ATOM 1356 N N . ALA A 1 179 ? 6.543 9.258 -18.248 1.00 76.62 179 ALA A N 1
ATOM 1357 C CA . ALA A 1 179 ? 7.538 8.374 -17.645 1.00 76.62 179 ALA A CA 1
ATOM 1358 C C . ALA A 1 179 ? 7.690 8.640 -16.136 1.00 76.62 179 ALA A C 1
ATOM 1360 O O . ALA A 1 179 ? 7.655 7.710 -15.327 1.00 76.62 179 ALA A O 1
ATOM 1361 N N . GLY A 1 180 ? 7.738 9.915 -15.735 1.00 76.62 180 GLY A N 1
ATOM 1362 C CA . GLY A 1 180 ? 7.746 10.322 -14.332 1.00 76.62 180 GLY A CA 1
ATOM 1363 C C . GLY A 1 180 ? 6.514 9.841 -13.557 1.00 76.62 180 GLY A C 1
ATOM 1364 O O . GLY A 1 180 ? 6.653 9.312 -12.454 1.00 76.62 180 GLY A O 1
ATOM 1365 N N . LEU A 1 181 ? 5.311 9.961 -14.128 1.00 75.69 181 LEU A N 1
ATOM 1366 C CA . LEU A 1 181 ? 4.066 9.489 -13.505 1.00 75.69 181 LEU A CA 1
ATOM 1367 C C . LEU A 1 181 ? 4.022 7.962 -13.357 1.00 75.69 181 LEU A C 1
ATOM 1369 O O . LEU A 1 181 ? 3.613 7.465 -12.303 1.00 75.69 181 LEU A O 1
ATOM 1373 N N . ALA A 1 182 ? 4.463 7.219 -14.374 1.00 76.38 182 ALA A N 1
ATOM 1374 C CA . ALA A 1 182 ? 4.581 5.765 -14.302 1.00 76.38 182 ALA A CA 1
ATOM 1375 C C . ALA A 1 182 ? 5.559 5.349 -13.194 1.00 76.38 182 ALA A C 1
ATOM 1377 O O . ALA A 1 182 ? 5.206 4.550 -12.323 1.00 76.38 182 ALA A O 1
ATOM 1378 N N . ALA A 1 183 ? 6.742 5.965 -13.159 1.00 80.38 183 ALA A N 1
ATOM 1379 C CA . ALA A 1 183 ? 7.771 5.672 -12.170 1.00 80.38 183 ALA A CA 1
ATOM 1380 C C . ALA A 1 183 ? 7.320 6.014 -10.735 1.00 80.38 183 ALA A C 1
ATOM 1382 O O . ALA A 1 183 ? 7.545 5.234 -9.810 1.00 80.38 183 ALA A O 1
ATOM 1383 N N . ILE A 1 184 ? 6.622 7.141 -10.528 1.00 78.50 184 ILE A N 1
ATOM 1384 C CA . ILE A 1 184 ? 6.018 7.485 -9.226 1.00 78.50 184 ILE A CA 1
ATOM 1385 C C . ILE A 1 184 ? 4.992 6.428 -8.810 1.00 78.50 184 ILE A C 1
ATOM 1387 O O . ILE A 1 184 ? 4.999 5.997 -7.659 1.00 78.50 184 ILE A O 1
ATOM 1391 N N . THR A 1 185 ? 4.128 5.998 -9.731 1.00 78.12 185 THR A N 1
ATOM 1392 C CA . THR A 1 185 ? 3.081 5.004 -9.443 1.00 78.12 185 THR A CA 1
ATOM 1393 C C . THR A 1 185 ? 3.692 3.674 -9.001 1.00 78.12 185 THR A C 1
ATOM 1395 O O . THR A 1 185 ? 3.294 3.125 -7.975 1.00 78.12 185 THR A O 1
ATOM 1398 N N . VAL A 1 186 ? 4.721 3.201 -9.712 1.00 83.31 186 VAL A N 1
ATOM 1399 C CA . VAL A 1 186 ? 5.481 1.999 -9.342 1.00 83.31 186 VAL A CA 1
ATOM 1400 C C . VAL A 1 186 ? 6.110 2.146 -7.956 1.00 83.31 186 VAL A C 1
ATOM 1402 O O . VAL A 1 186 ? 5.887 1.298 -7.093 1.00 83.31 186 VAL A O 1
ATOM 1405 N N . ARG A 1 187 ? 6.837 3.241 -7.695 1.00 84.81 187 ARG A N 1
ATOM 1406 C CA . ARG A 1 187 ? 7.490 3.469 -6.394 1.00 84.81 187 ARG A CA 1
ATOM 1407 C C . ARG A 1 187 ? 6.502 3.534 -5.236 1.00 84.81 187 ARG A C 1
ATOM 1409 O O . ARG A 1 187 ? 6.775 2.980 -4.176 1.00 84.81 187 ARG A O 1
ATOM 1416 N N . GLN A 1 188 ? 5.350 4.174 -5.426 1.00 77.62 188 GLN A N 1
ATOM 1417 C CA . GLN A 1 188 ? 4.301 4.224 -4.408 1.00 77.62 188 GLN A CA 1
ATOM 1418 C C . GLN A 1 188 ? 3.771 2.829 -4.073 1.00 77.62 188 GLN A C 1
ATOM 1420 O O . GLN A 1 188 ? 3.607 2.511 -2.892 1.00 77.62 188 GLN A O 1
ATOM 1425 N N . THR A 1 189 ? 3.546 1.979 -5.079 1.00 78.44 189 THR A N 1
ATOM 1426 C CA . THR A 1 189 ? 3.136 0.594 -4.829 1.00 78.44 189 THR A CA 1
ATOM 1427 C C . THR A 1 189 ? 4.245 -0.212 -4.163 1.00 78.44 189 THR A C 1
ATOM 1429 O O . THR A 1 189 ? 3.963 -0.904 -3.189 1.00 78.44 189 THR A O 1
ATOM 1432 N N . LEU A 1 190 ? 5.498 -0.101 -4.612 1.00 81.94 190 LEU A N 1
ATOM 1433 C CA . LEU A 1 190 ? 6.629 -0.795 -3.986 1.00 81.94 190 LEU A CA 1
ATOM 1434 C C . LEU A 1 190 ? 6.839 -0.365 -2.533 1.00 81.94 190 LEU A C 1
ATOM 1436 O O . LEU A 1 190 ? 7.098 -1.214 -1.691 1.00 81.94 190 LEU A O 1
ATOM 1440 N N . ALA A 1 191 ? 6.682 0.919 -2.210 1.00 78.69 191 ALA A N 1
ATOM 1441 C CA . ALA A 1 191 ? 6.712 1.394 -0.828 1.00 78.69 191 ALA A CA 1
ATOM 1442 C C . ALA A 1 191 ? 5.576 0.803 0.006 1.00 78.69 191 ALA A C 1
ATOM 1444 O O . ALA A 1 191 ? 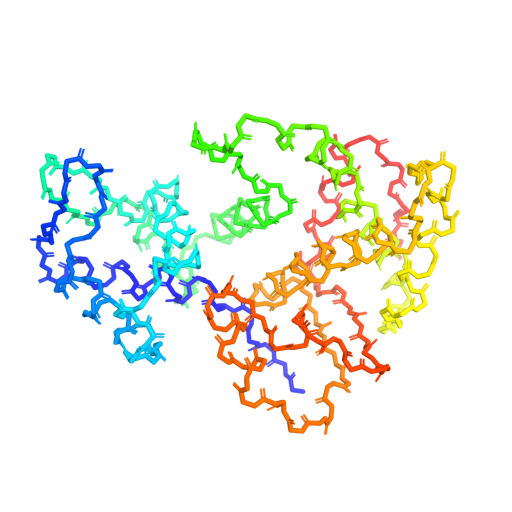5.806 0.390 1.141 1.00 78.69 191 ALA A O 1
ATOM 1445 N N . GLY A 1 192 ? 4.375 0.711 -0.573 1.00 73.06 192 GLY A N 1
ATOM 1446 C CA . GLY A 1 192 ? 3.265 -0.030 0.014 1.00 73.06 192 GLY A CA 1
ATOM 1447 C C . GLY A 1 192 ? 3.667 -1.474 0.301 1.00 73.06 192 GLY A C 1
ATOM 1448 O O . GLY A 1 192 ? 3.678 -1.888 1.451 1.00 73.06 192 GLY A O 1
ATOM 1449 N N . LEU A 1 193 ? 4.085 -2.225 -0.714 1.00 76.31 193 LEU A N 1
ATOM 1450 C CA . LEU A 1 193 ? 4.482 -3.628 -0.585 1.00 76.31 193 LEU A CA 1
ATOM 1451 C C . LEU A 1 193 ? 5.665 -3.839 0.373 1.00 76.31 193 LEU A C 1
ATOM 1453 O O . LEU A 1 193 ? 5.691 -4.833 1.097 1.00 76.31 193 LEU A O 1
ATOM 1457 N N . ALA A 1 194 ? 6.613 -2.904 0.431 1.00 78.19 194 ALA A N 1
ATOM 1458 C CA . ALA A 1 194 ? 7.747 -2.963 1.344 1.00 78.19 194 ALA A CA 1
ATOM 1459 C C . ALA A 1 194 ? 7.323 -2.765 2.800 1.00 78.19 194 ALA A C 1
ATOM 1461 O O . ALA A 1 194 ? 7.717 -3.534 3.676 1.00 78.19 194 ALA A O 1
ATOM 1462 N N . HIS A 1 195 ? 6.418 -1.816 3.047 1.00 67.88 195 HIS A N 1
ATOM 1463 C CA . HIS A 1 195 ? 5.759 -1.639 4.347 1.00 67.88 195 HIS A CA 1
ATOM 1464 C C . HIS A 1 195 ? 4.949 -2.874 4.781 1.00 67.88 195 HIS A C 1
ATOM 1466 O O . HIS A 1 195 ? 4.646 -3.036 5.961 1.00 67.88 195 HIS A O 1
ATOM 1472 N N . HIS A 1 196 ? 4.608 -3.741 3.823 1.00 64.81 196 HIS A N 1
ATOM 1473 C CA . HIS A 1 196 ? 3.864 -4.991 4.005 1.00 64.81 196 HIS A CA 1
ATOM 1474 C C . HIS A 1 196 ? 4.765 -6.232 3.935 1.00 64.81 196 HIS A C 1
ATOM 1476 O O . HIS A 1 196 ? 4.287 -7.360 3.922 1.00 64.81 196 HIS A O 1
ATOM 1482 N N . GLY A 1 197 ? 6.086 -6.054 3.863 1.00 68.69 197 GLY A N 1
ATOM 1483 C CA . GLY A 1 197 ? 7.031 -7.167 3.885 1.00 68.69 197 GLY A CA 1
ATOM 1484 C C . GLY A 1 197 ? 6.987 -8.058 2.655 1.00 68.69 197 GLY A C 1
ATOM 1485 O O . GLY A 1 197 ? 7.589 -9.125 2.687 1.00 68.69 197 GLY A O 1
ATOM 1486 N N . ALA A 1 198 ? 6.300 -7.648 1.590 1.00 75.62 198 ALA A N 1
ATOM 1487 C CA . ALA A 1 198 ? 6.311 -8.329 0.301 1.00 75.62 198 ALA A CA 1
ATOM 1488 C C . ALA A 1 198 ? 7.545 -7.936 -0.532 1.00 75.62 198 ALA A C 1
ATOM 1490 O O . ALA A 1 198 ? 8.018 -8.719 -1.350 1.00 75.62 198 ALA A O 1
ATOM 1491 N N . VAL A 1 199 ? 8.095 -6.742 -0.298 1.00 82.69 199 VAL A N 1
ATOM 1492 C CA . VAL A 1 199 ? 9.293 -6.232 -0.979 1.00 82.69 199 VAL A CA 1
ATOM 1493 C C . VAL A 1 199 ? 10.338 -5.822 0.059 1.00 82.69 199 VAL A C 1
ATOM 1495 O O . VAL A 1 199 ? 10.017 -5.208 1.073 1.00 82.69 199 VAL A O 1
ATOM 1498 N N . ALA A 1 200 ? 11.601 -6.143 -0.185 1.00 84.88 200 ALA A N 1
ATOM 1499 C CA . ALA A 1 200 ? 12.732 -5.558 0.519 1.00 84.88 200 ALA A CA 1
ATOM 1500 C C . ALA A 1 200 ? 13.339 -4.459 -0.359 1.00 84.88 200 ALA A C 1
ATOM 1502 O O . ALA A 1 200 ? 13.549 -4.677 -1.547 1.00 84.88 200 ALA A O 1
ATOM 1503 N N . VAL A 1 201 ? 13.615 -3.286 0.216 1.00 85.00 201 VAL A N 1
ATOM 1504 C CA . VAL A 1 201 ? 14.306 -2.187 -0.476 1.00 85.00 201 VAL A CA 1
ATOM 1505 C C . VAL A 1 201 ? 15.557 -1.824 0.311 1.00 85.00 201 VAL A C 1
ATOM 1507 O O . VAL A 1 201 ? 15.488 -1.593 1.520 1.00 85.00 201 VAL A O 1
ATOM 1510 N N . THR A 1 202 ? 16.697 -1.780 -0.369 1.00 83.38 202 THR A N 1
ATOM 1511 C CA . THR A 1 202 ? 18.019 -1.506 0.206 1.00 83.38 202 THR A CA 1
ATOM 1512 C C . THR A 1 202 ? 18.738 -0.407 -0.576 1.00 83.38 202 THR A C 1
ATOM 1514 O O . THR A 1 202 ? 18.490 -0.225 -1.761 1.00 83.38 202 THR A O 1
ATOM 1517 N N . GLY A 1 203 ? 19.634 0.342 0.076 1.00 72.19 203 GLY A N 1
ATOM 1518 C CA . GLY A 1 203 ? 20.485 1.341 -0.593 1.00 72.19 203 GLY A CA 1
ATOM 1519 C C . GLY A 1 203 ? 20.148 2.814 -0.333 1.00 72.19 203 GLY A C 1
ATOM 1520 O O . GLY A 1 203 ? 20.935 3.664 -0.731 1.00 72.19 203 GLY A O 1
ATOM 1521 N N . ALA A 1 204 ? 19.060 3.128 0.385 1.00 62.56 204 ALA A N 1
ATOM 1522 C CA . ALA A 1 204 ? 18.788 4.489 0.868 1.00 62.56 204 ALA A CA 1
ATOM 1523 C C . ALA A 1 204 ? 19.785 4.845 1.987 1.00 62.56 204 ALA A C 1
ATOM 1525 O O . ALA A 1 204 ? 19.533 4.584 3.164 1.00 62.56 204 ALA A O 1
ATOM 1526 N N . ASN A 1 205 ? 20.968 5.323 1.603 1.00 53.69 205 ASN A N 1
ATOM 1527 C CA . ASN A 1 205 ? 22.082 5.600 2.513 1.00 53.69 205 ASN A CA 1
ATOM 1528 C C . ASN A 1 205 ? 22.173 7.091 2.889 1.00 53.69 205 ASN A C 1
ATOM 1530 O O . ASN A 1 205 ? 23.041 7.459 3.684 1.00 53.69 205 ASN A O 1
ATOM 1534 N N . GLY A 1 206 ? 21.310 7.946 2.330 1.00 59.28 206 GLY A N 1
ATOM 1535 C CA . GLY A 1 206 ? 21.178 9.345 2.725 1.00 59.28 206 GLY A CA 1
ATOM 1536 C C . GLY A 1 206 ? 20.293 9.534 3.958 1.00 59.28 206 GLY A C 1
ATOM 1537 O O . GLY A 1 206 ? 19.354 8.778 4.206 1.00 59.28 206 GLY A O 1
ATOM 1538 N N . GLU A 1 207 ? 20.579 10.573 4.749 1.00 62.62 207 GLU A N 1
ATOM 1539 C CA . GLU A 1 207 ? 19.602 11.075 5.715 1.00 62.62 207 GLU A CA 1
ATOM 1540 C C . GLU A 1 207 ? 18.451 11.710 4.912 1.00 62.62 207 GLU A C 1
ATOM 1542 O O . GLU A 1 207 ? 18.689 12.674 4.176 1.00 62.62 207 GLU A O 1
ATOM 1547 N N . PRO A 1 208 ? 17.222 11.166 4.980 1.00 66.06 208 PRO A N 1
ATOM 1548 C CA . PRO A 1 208 ? 16.144 11.622 4.117 1.00 66.06 208 PRO A CA 1
ATOM 1549 C C . PRO A 1 208 ? 15.772 13.064 4.468 1.00 66.06 208 PRO A C 1
ATOM 1551 O O . PRO A 1 208 ? 15.574 13.388 5.641 1.00 66.06 208 PRO A O 1
ATOM 1554 N N . ASP A 1 209 ? 15.631 13.927 3.453 1.00 70.19 209 ASP A N 1
ATOM 1555 C CA . ASP A 1 209 ? 15.185 15.313 3.650 1.00 70.19 209 ASP A CA 1
ATOM 1556 C C . ASP A 1 209 ? 13.902 15.317 4.511 1.00 70.19 209 ASP A C 1
ATOM 1558 O O . ASP A 1 209 ? 12.915 14.663 4.140 1.00 70.19 209 ASP A O 1
ATOM 1562 N N . PRO A 1 210 ? 13.865 16.061 5.635 1.00 69.88 210 PRO A N 1
ATOM 1563 C CA . PRO A 1 210 ? 12.690 16.159 6.496 1.00 69.88 210 PRO A CA 1
ATOM 1564 C C . PRO A 1 210 ? 11.395 16.491 5.740 1.00 69.88 210 PRO A C 1
ATOM 1566 O O . PRO A 1 210 ? 10.316 16.040 6.121 1.00 69.88 210 PRO A O 1
ATOM 1569 N N . ARG A 1 211 ? 11.473 17.240 4.634 1.00 68.69 211 ARG A N 1
ATOM 1570 C CA . ARG A 1 211 ? 10.324 17.551 3.769 1.00 68.69 211 ARG A CA 1
ATOM 1571 C C . ARG A 1 211 ? 9.794 16.317 3.045 1.00 68.69 211 ARG A C 1
ATOM 1573 O O . ARG A 1 211 ? 8.576 16.163 2.927 1.00 68.69 211 ARG A O 1
ATOM 1580 N N . HIS A 1 212 ? 10.676 15.433 2.581 1.00 68.44 212 HIS A N 1
ATOM 1581 C CA . HIS A 1 212 ? 10.294 14.164 1.963 1.00 68.44 212 HIS A CA 1
ATOM 1582 C C . HIS A 1 212 ? 9.735 13.197 3.000 1.00 68.44 212 HIS A C 1
ATOM 1584 O O . HIS A 1 212 ? 8.740 12.544 2.715 1.00 68.44 212 HIS A O 1
ATOM 1590 N N . VAL A 1 213 ? 10.281 13.174 4.219 1.00 68.25 213 VAL A N 1
ATOM 1591 C CA . VAL A 1 213 ? 9.721 12.395 5.337 1.00 68.25 213 VAL A CA 1
ATOM 1592 C C . VAL A 1 213 ? 8.300 12.856 5.673 1.00 68.25 213 VAL A C 1
ATOM 1594 O O . VAL A 1 213 ? 7.391 12.035 5.776 1.00 68.25 213 VAL A O 1
ATOM 1597 N N . VAL A 1 214 ? 8.072 14.170 5.769 1.00 61.16 214 VAL A N 1
ATOM 1598 C CA . VAL A 1 214 ? 6.736 14.738 6.016 1.00 61.16 214 VAL A CA 1
ATOM 1599 C C . VAL A 1 214 ? 5.773 14.424 4.867 1.00 61.16 214 VAL A C 1
ATOM 1601 O O . VAL A 1 214 ? 4.641 14.009 5.108 1.00 61.16 214 VAL A O 1
ATOM 1604 N N . THR A 1 215 ? 6.215 14.577 3.617 1.00 61.09 215 THR A N 1
ATOM 1605 C CA . THR A 1 215 ? 5.403 14.274 2.425 1.00 61.09 215 THR A CA 1
ATOM 1606 C C . THR A 1 215 ? 5.076 12.783 2.328 1.00 61.09 215 THR A C 1
ATOM 1608 O O . THR A 1 215 ? 3.951 12.409 2.009 1.00 61.09 215 THR A O 1
ATOM 1611 N N . ALA A 1 216 ? 6.030 11.920 2.655 1.00 64.50 216 ALA A N 1
ATOM 1612 C CA . ALA A 1 216 ? 5.848 10.478 2.666 1.00 64.50 216 ALA A CA 1
ATOM 1613 C C . ALA A 1 216 ? 4.875 10.049 3.768 1.00 64.50 216 ALA A C 1
ATOM 1615 O O . ALA A 1 216 ? 3.934 9.309 3.490 1.00 64.50 216 ALA A O 1
ATOM 1616 N N . GLY A 1 217 ? 5.008 10.614 4.973 1.00 58.41 217 GLY A N 1
ATOM 1617 C CA . GLY A 1 217 ? 4.047 10.425 6.060 1.00 58.41 217 GLY A CA 1
ATOM 1618 C C . GLY A 1 217 ? 2.630 10.883 5.689 1.00 58.41 217 GLY A C 1
ATOM 1619 O O . GLY A 1 217 ? 1.660 10.196 5.998 1.00 58.41 217 GLY A O 1
ATOM 1620 N N . LEU A 1 218 ? 2.500 11.993 4.953 1.00 56.59 218 LEU A N 1
ATOM 1621 C CA . LEU A 1 218 ? 1.221 12.490 4.422 1.00 56.59 218 LEU A CA 1
ATOM 1622 C C . LEU A 1 218 ? 0.568 11.544 3.405 1.00 56.59 218 LEU A C 1
ATOM 1624 O O . LEU A 1 218 ? -0.660 11.438 3.352 1.00 56.59 218 LEU A O 1
ATOM 1628 N N . LEU A 1 219 ? 1.388 10.893 2.582 1.00 52.44 219 LEU A N 1
ATOM 1629 C CA . LEU A 1 219 ? 0.960 9.976 1.527 1.00 52.44 219 LEU A CA 1
ATOM 1630 C C . LEU A 1 219 ? 0.878 8.515 1.997 1.00 52.44 219 LEU A C 1
ATOM 1632 O O . LEU A 1 219 ? 0.341 7.680 1.271 1.00 52.44 219 LEU A O 1
ATOM 1636 N N . GLY A 1 220 ? 1.344 8.213 3.213 1.00 54.69 220 GLY A N 1
ATOM 1637 C CA . GLY A 1 220 ? 1.338 6.863 3.778 1.00 54.69 220 GLY A CA 1
ATOM 1638 C C . GLY A 1 220 ? 2.335 5.940 3.083 1.00 54.69 220 GLY A C 1
ATOM 1639 O O . GLY A 1 220 ? 2.078 4.748 2.944 1.00 54.69 220 GLY A O 1
ATOM 1640 N N . ILE A 1 221 ? 3.439 6.507 2.598 1.00 64.06 221 ILE A N 1
ATOM 1641 C CA . ILE A 1 221 ? 4.523 5.809 1.902 1.00 64.06 221 ILE A CA 1
ATOM 1642 C C . ILE A 1 221 ? 5.859 6.129 2.581 1.00 64.06 221 ILE A C 1
ATOM 1644 O O . ILE A 1 221 ? 5.922 6.886 3.548 1.00 64.06 221 ILE A O 1
ATOM 1648 N N . THR A 1 222 ? 6.944 5.557 2.072 1.00 70.88 222 THR A N 1
ATOM 1649 C CA . THR A 1 222 ? 8.313 5.810 2.532 1.00 70.88 222 THR A CA 1
ATOM 1650 C C . THR A 1 222 ? 8.940 7.015 1.818 1.00 70.88 222 THR A C 1
ATOM 1652 O O . THR A 1 222 ? 8.573 7.351 0.691 1.00 70.88 222 THR A O 1
ATOM 1655 N N . ALA A 1 223 ? 9.912 7.679 2.460 1.00 72.31 223 ALA A N 1
ATOM 1656 C CA . ALA A 1 223 ? 10.562 8.886 1.924 1.00 72.31 223 ALA A CA 1
ATOM 1657 C C . ALA A 1 223 ? 11.226 8.666 0.553 1.00 72.31 223 ALA A C 1
ATOM 1659 O O . ALA A 1 223 ? 11.093 9.510 -0.333 1.00 72.31 223 ALA A O 1
ATOM 1660 N N . TRP A 1 224 ? 11.847 7.500 0.347 1.00 79.19 224 TRP A N 1
ATOM 1661 C CA . TRP A 1 224 ? 12.474 7.136 -0.926 1.00 79.19 224 TRP A CA 1
ATOM 1662 C C . TRP A 1 224 ? 11.467 7.036 -2.086 1.00 79.19 224 TRP A C 1
ATOM 1664 O O . TRP A 1 224 ? 11.830 7.228 -3.240 1.00 79.19 224 TRP A O 1
ATOM 1674 N N . ALA A 1 225 ? 10.181 6.782 -1.814 1.00 77.00 225 ALA A N 1
ATOM 1675 C CA . ALA A 1 225 ? 9.163 6.754 -2.865 1.00 77.00 225 ALA A CA 1
ATOM 1676 C C . ALA A 1 225 ? 8.712 8.155 -3.301 1.00 77.00 225 ALA A C 1
ATOM 1678 O O . ALA A 1 225 ? 8.225 8.319 -4.422 1.00 77.00 225 ALA A O 1
ATOM 1679 N N . VAL A 1 226 ? 8.893 9.164 -2.439 1.00 71.00 226 VAL A N 1
ATOM 1680 C CA . VAL A 1 226 ? 8.676 10.583 -2.771 1.00 71.00 226 VAL A CA 1
ATOM 1681 C C . VAL A 1 226 ? 9.852 11.126 -3.577 1.00 71.00 226 VAL A C 1
ATOM 1683 O O . VAL A 1 226 ? 9.644 11.837 -4.559 1.00 71.00 226 VAL A O 1
ATOM 1686 N N . HIS A 1 227 ? 11.073 10.772 -3.181 1.00 74.62 227 HIS A N 1
ATOM 1687 C CA . HIS A 1 227 ? 12.293 11.170 -3.866 1.00 74.62 227 HIS A CA 1
ATOM 1688 C C . HIS A 1 227 ? 13.271 9.988 -3.899 1.00 74.62 227 HIS A C 1
ATOM 1690 O O . HIS A 1 227 ? 13.887 9.704 -2.869 1.00 74.62 227 HIS A O 1
ATOM 1696 N N . PRO A 1 228 ? 13.374 9.265 -5.030 1.00 67.44 228 PRO A N 1
ATOM 1697 C CA . PRO A 1 228 ? 14.262 8.114 -5.121 1.00 67.44 228 PRO A CA 1
ATOM 1698 C C . PRO A 1 228 ? 15.716 8.574 -5.037 1.00 67.44 228 PRO A C 1
ATOM 1700 O O . PRO A 1 228 ? 16.133 9.476 -5.763 1.00 67.44 228 PRO A O 1
ATOM 1703 N N . GLU A 1 229 ? 16.475 7.956 -4.137 1.00 71.81 229 GLU A N 1
ATOM 1704 C CA . GLU A 1 229 ? 17.930 8.074 -4.140 1.00 71.81 229 GLU A CA 1
ATOM 1705 C C . GLU A 1 229 ? 18.496 7.145 -5.227 1.00 71.81 229 GLU A C 1
ATOM 1707 O O . GLU A 1 229 ? 17.955 6.056 -5.421 1.00 71.81 229 GLU A O 1
ATOM 1712 N N . PRO A 1 230 ? 19.563 7.535 -5.941 1.00 75.44 230 PRO A N 1
ATOM 1713 C CA . PRO A 1 230 ? 20.213 6.643 -6.895 1.00 75.44 230 PRO A CA 1
ATOM 1714 C C . PRO A 1 230 ? 20.745 5.372 -6.221 1.00 75.44 230 PRO A C 1
ATOM 1716 O O . PRO A 1 230 ? 21.261 5.432 -5.102 1.00 75.44 230 PRO A O 1
ATOM 1719 N N . GLY A 1 231 ? 20.693 4.240 -6.929 1.00 80.19 231 GLY A N 1
ATOM 1720 C CA . GLY A 1 231 ? 21.278 2.976 -6.460 1.00 80.19 231 GLY A CA 1
ATOM 1721 C C . GLY A 1 231 ? 20.417 2.209 -5.451 1.00 80.19 231 GLY A C 1
ATOM 1722 O O . GLY A 1 231 ? 20.934 1.396 -4.677 1.00 80.19 231 GLY A O 1
ATOM 1723 N N . LEU A 1 232 ? 19.105 2.462 -5.441 1.00 86.50 232 LEU A N 1
ATOM 1724 C CA . LEU A 1 232 ? 18.158 1.620 -4.719 1.00 86.50 232 LEU A CA 1
ATOM 1725 C C . LEU A 1 232 ? 18.089 0.237 -5.364 1.00 86.50 232 LEU A C 1
ATOM 1727 O O . LEU A 1 232 ? 17.915 0.089 -6.570 1.00 86.50 232 LEU A O 1
ATOM 1731 N N . THR A 1 233 ? 18.159 -0.784 -4.524 1.00 89.19 233 THR A N 1
ATOM 1732 C CA . THR A 1 233 ? 17.965 -2.182 -4.906 1.00 89.19 233 THR A CA 1
ATOM 1733 C C . THR A 1 233 ? 16.687 -2.709 -4.278 1.00 89.19 233 THR A C 1
ATOM 1735 O O . THR A 1 233 ? 16.317 -2.309 -3.169 1.00 89.19 233 THR A O 1
ATOM 1738 N N . VAL A 1 234 ? 15.987 -3.583 -4.995 1.00 88.94 234 VAL A N 1
ATOM 1739 C CA . VAL A 1 234 ? 14.696 -4.133 -4.585 1.00 88.94 234 VAL A CA 1
ATOM 1740 C C . VAL A 1 234 ? 14.688 -5.644 -4.765 1.00 88.94 234 VAL A C 1
ATOM 1742 O O . VAL A 1 234 ? 15.239 -6.164 -5.730 1.00 88.94 234 VAL A O 1
ATOM 1745 N N . ASP A 1 235 ? 14.045 -6.356 -3.849 1.00 88.38 235 ASP A N 1
ATOM 1746 C CA . ASP A 1 235 ? 13.858 -7.802 -3.954 1.00 88.38 235 ASP A CA 1
ATOM 1747 C C . ASP A 1 235 ? 12.468 -8.211 -3.463 1.00 88.38 235 ASP A C 1
ATOM 1749 O O . ASP A 1 235 ? 11.895 -7.573 -2.574 1.00 88.38 235 ASP A O 1
ATOM 1753 N N . LEU A 1 236 ? 11.917 -9.287 -4.023 1.00 84.44 236 LEU A N 1
ATOM 1754 C CA . LEU A 1 236 ? 10.703 -9.904 -3.501 1.00 84.44 236 LEU A CA 1
ATOM 1755 C C . LEU A 1 236 ? 11.059 -10.828 -2.342 1.00 84.44 236 LEU A C 1
ATOM 1757 O O . LEU A 1 236 ? 11.864 -11.750 -2.472 1.00 84.44 236 LEU A O 1
ATOM 1761 N N . THR A 1 237 ? 10.381 -10.641 -1.215 1.00 82.00 237 THR A N 1
ATOM 1762 C CA . THR A 1 237 ? 10.438 -11.616 -0.123 1.00 82.00 237 THR A CA 1
ATOM 1763 C C . THR A 1 237 ? 9.713 -12.901 -0.524 1.00 82.00 237 THR A C 1
ATOM 1765 O O . THR A 1 237 ? 9.013 -12.941 -1.535 1.00 82.00 237 THR A O 1
ATOM 1768 N N . ASP A 1 238 ? 9.802 -13.959 0.283 1.00 76.62 238 ASP A N 1
ATOM 1769 C CA . ASP A 1 238 ? 9.048 -15.195 0.017 1.00 76.62 238 ASP A CA 1
ATOM 1770 C C . ASP A 1 238 ? 7.533 -14.952 -0.055 1.00 76.62 238 ASP A C 1
ATOM 1772 O O . ASP A 1 238 ? 6.849 -15.525 -0.906 1.00 76.62 238 ASP A O 1
ATOM 1776 N N . LEU A 1 239 ? 7.023 -14.027 0.766 1.00 73.19 239 LEU A N 1
ATOM 1777 C CA . LEU A 1 239 ? 5.638 -13.566 0.702 1.00 73.19 239 LEU A CA 1
ATOM 1778 C C . LEU A 1 239 ? 5.358 -12.834 -0.618 1.00 73.19 239 LEU A C 1
ATOM 1780 O O . LEU A 1 239 ? 4.385 -13.147 -1.299 1.00 73.19 239 LEU A O 1
ATOM 1784 N N . GLY A 1 240 ? 6.226 -11.902 -1.021 1.00 76.44 240 GLY A N 1
ATOM 1785 C CA . GLY A 1 240 ? 6.090 -11.195 -2.297 1.00 76.44 240 GLY A CA 1
ATOM 1786 C C . GLY A 1 240 ? 6.125 -12.130 -3.502 1.00 76.44 240 GLY A C 1
ATOM 1787 O O . GLY A 1 240 ? 5.279 -12.025 -4.389 1.00 76.44 240 GLY A O 1
ATOM 1788 N N . ARG A 1 241 ? 7.046 -13.100 -3.510 1.00 79.06 241 ARG A N 1
ATOM 1789 C CA . ARG A 1 241 ? 7.149 -14.129 -4.552 1.00 79.06 241 ARG A CA 1
ATOM 1790 C C . ARG A 1 241 ? 5.882 -14.970 -4.632 1.00 79.06 241 ARG A C 1
ATOM 1792 O O . ARG A 1 241 ? 5.396 -15.211 -5.735 1.00 79.06 241 ARG A O 1
ATOM 1799 N N . TYR A 1 242 ? 5.332 -15.392 -3.494 1.00 76.62 242 TYR A N 1
ATOM 1800 C CA . TYR A 1 242 ? 4.067 -16.125 -3.451 1.00 76.62 242 TYR A CA 1
ATOM 1801 C C . TYR A 1 242 ? 2.915 -15.306 -4.054 1.00 76.62 242 TYR A C 1
ATOM 1803 O O . TYR A 1 242 ? 2.208 -15.800 -4.933 1.00 76.62 242 TYR A O 1
ATOM 1811 N N . LEU A 1 243 ? 2.769 -14.044 -3.640 1.00 74.69 243 LEU A N 1
ATOM 1812 C CA . LEU A 1 243 ? 1.693 -13.153 -4.085 1.00 74.69 243 LEU A CA 1
ATOM 1813 C C . LEU A 1 243 ? 1.769 -12.844 -5.583 1.00 74.69 243 LEU A C 1
ATOM 1815 O O . LEU A 1 243 ? 0.775 -12.977 -6.301 1.00 74.69 243 LEU A O 1
ATOM 1819 N N . VAL A 1 244 ? 2.958 -12.477 -6.069 1.00 74.56 244 VAL A N 1
ATOM 1820 C CA . VAL A 1 244 ? 3.179 -12.197 -7.492 1.00 74.56 244 VAL A CA 1
ATOM 1821 C C . VAL A 1 244 ? 2.959 -13.461 -8.320 1.00 74.56 244 VAL A C 1
ATOM 1823 O O . VAL A 1 244 ? 2.279 -13.401 -9.341 1.00 74.56 244 VAL A O 1
ATOM 1826 N N . ARG A 1 245 ? 3.422 -14.631 -7.857 1.00 74.19 245 ARG A N 1
ATOM 1827 C CA . ARG A 1 245 ? 3.174 -15.913 -8.534 1.00 74.19 245 ARG A CA 1
ATOM 1828 C C . ARG A 1 245 ? 1.686 -16.242 -8.629 1.00 74.19 245 ARG A C 1
ATOM 1830 O O . ARG A 1 245 ? 1.226 -16.574 -9.717 1.00 74.19 245 ARG A O 1
ATOM 1837 N N . GLN A 1 246 ? 0.935 -16.151 -7.530 1.00 70.56 246 GLN A N 1
ATOM 1838 C CA . GLN A 1 246 ? -0.515 -16.394 -7.533 1.00 70.56 246 GLN A CA 1
ATOM 1839 C C . GLN A 1 246 ? -1.233 -15.501 -8.550 1.00 70.56 246 GLN A C 1
ATOM 1841 O O . GLN A 1 246 ? -2.099 -15.964 -9.290 1.00 70.56 246 GLN A O 1
ATOM 1846 N N . ARG A 1 247 ? -0.828 -14.231 -8.644 1.00 66.94 247 ARG A N 1
ATOM 1847 C CA . ARG A 1 247 ? -1.422 -13.264 -9.572 1.00 66.94 247 ARG A CA 1
ATOM 1848 C C . ARG A 1 247 ? -1.025 -13.494 -11.025 1.00 66.94 247 ARG A C 1
ATOM 1850 O O . ARG A 1 247 ? -1.903 -13.513 -11.880 1.00 66.94 247 ARG A O 1
ATOM 1857 N N . LEU A 1 248 ? 0.251 -13.750 -11.308 1.00 62.97 248 LEU A N 1
ATOM 1858 C CA . LEU A 1 248 ? 0.699 -14.086 -12.662 1.00 62.97 248 LEU A CA 1
ATOM 1859 C C . LEU A 1 248 ? 0.015 -15.365 -13.179 1.00 62.97 248 LEU A C 1
ATOM 1861 O O . LEU A 1 248 ? -0.376 -15.425 -14.344 1.00 62.97 248 LEU A O 1
ATOM 1865 N N . LEU A 1 249 ? -0.199 -16.358 -12.307 1.00 54.81 249 LEU A N 1
ATOM 1866 C CA . LEU A 1 249 ? -0.971 -17.561 -12.635 1.00 54.81 249 LEU A CA 1
ATOM 1867 C C . LEU A 1 249 ? -2.457 -17.248 -12.883 1.00 54.81 249 LEU A C 1
ATOM 1869 O O . LEU A 1 249 ? -3.035 -17.785 -13.827 1.00 54.81 249 LEU A O 1
ATOM 1873 N N . ALA A 1 250 ? -3.071 -16.366 -12.087 1.00 56.44 250 ALA A N 1
ATOM 1874 C CA . ALA A 1 250 ? -4.462 -15.938 -12.271 1.00 56.44 250 ALA A CA 1
ATOM 1875 C C . ALA A 1 250 ? -4.685 -15.142 -13.575 1.00 56.44 250 ALA A C 1
ATOM 1877 O O . ALA A 1 250 ? -5.762 -15.210 -14.166 1.00 56.44 250 ALA A O 1
ATOM 1878 N N . GLU A 1 251 ? -3.664 -14.432 -14.062 1.00 54.84 251 GLU A N 1
ATOM 1879 C CA . GLU A 1 251 ? -3.691 -13.688 -15.329 1.00 54.84 251 GLU A CA 1
ATOM 1880 C C . GLU A 1 251 ? -3.353 -14.551 -16.567 1.00 54.84 251 GLU A C 1
ATOM 1882 O O . GLU A 1 251 ? -3.209 -14.020 -17.669 1.00 54.84 251 GLU A O 1
ATOM 1887 N N . ASN A 1 252 ? -3.249 -15.883 -16.424 1.00 49.41 252 ASN A N 1
ATOM 1888 C CA . ASN A 1 252 ? -2.786 -16.821 -17.464 1.00 49.41 252 ASN A CA 1
ATOM 1889 C C . ASN A 1 252 ? -1.386 -16.496 -18.028 1.00 49.41 252 ASN A C 1
ATOM 1891 O O . ASN A 1 252 ? -1.030 -16.954 -19.119 1.00 49.41 252 ASN A O 1
ATOM 1895 N N . ALA A 1 253 ? -0.570 -15.723 -17.308 1.00 42.84 253 ALA A N 1
ATOM 1896 C CA . ALA A 1 253 ? 0.807 -15.482 -17.702 1.00 42.84 253 ALA A CA 1
ATOM 1897 C C . ALA A 1 253 ? 1.628 -16.757 -17.460 1.00 42.84 253 ALA A C 1
ATOM 1899 O O . ALA A 1 253 ? 1.494 -17.421 -16.431 1.00 42.84 253 ALA A O 1
ATOM 1900 N N . HIS A 1 254 ? 2.477 -17.128 -18.422 1.00 36.66 254 HIS A N 1
ATOM 1901 C CA . HIS A 1 254 ? 3.437 -18.216 -18.249 1.00 36.66 254 HIS A CA 1
ATOM 1902 C C . HIS A 1 254 ? 4.459 -17.810 -17.187 1.00 36.66 254 HIS A C 1
ATOM 1904 O O . HIS A 1 254 ? 5.460 -17.165 -17.487 1.00 36.66 254 HIS A O 1
ATOM 1910 N N . VAL A 1 255 ? 4.184 -18.162 -15.934 1.00 37.47 255 VAL A N 1
ATOM 1911 C CA . VAL A 1 255 ? 5.164 -18.051 -14.858 1.00 37.47 255 VAL A CA 1
ATOM 1912 C C . VAL A 1 255 ? 6.278 -19.052 -15.152 1.00 37.47 255 VAL A C 1
ATOM 1914 O O . VAL A 1 255 ? 5.972 -20.240 -15.296 1.00 37.47 255 VAL A O 1
ATOM 1917 N N . PRO A 1 256 ? 7.552 -18.630 -15.242 1.00 38.59 256 PRO A N 1
ATOM 1918 C CA . PRO A 1 256 ? 8.644 -19.585 -15.229 1.00 38.59 256 PRO A CA 1
ATOM 1919 C C . PRO A 1 256 ? 8.601 -20.305 -13.880 1.00 38.59 256 PRO A C 1
ATOM 1921 O O . PRO A 1 256 ? 8.767 -19.697 -12.823 1.00 38.59 256 PRO A O 1
ATOM 1924 N N . LEU A 1 257 ? 8.288 -21.599 -13.922 1.00 35.09 257 LEU A N 1
ATOM 1925 C CA . LEU A 1 257 ? 8.422 -22.475 -12.770 1.00 35.09 257 LEU A CA 1
ATOM 1926 C C . LEU A 1 257 ? 9.917 -22.533 -12.456 1.00 35.09 257 LEU A C 1
ATOM 1928 O O . LEU A 1 257 ? 10.699 -23.030 -13.261 1.00 35.09 257 LEU A O 1
ATOM 1932 N N . ILE A 1 258 ? 10.312 -21.943 -11.331 1.00 39.50 258 ILE A N 1
ATOM 1933 C CA . ILE A 1 258 ? 11.623 -22.209 -10.750 1.00 39.50 258 ILE A CA 1
ATOM 1934 C C . ILE A 1 258 ? 11.528 -23.637 -10.201 1.00 39.50 258 ILE A C 1
ATOM 1936 O O . ILE A 1 258 ? 10.719 -23.881 -9.299 1.00 39.50 258 ILE A O 1
ATOM 1940 N N . ASP A 1 259 ? 12.266 -24.557 -10.825 1.00 33.69 259 ASP A N 1
ATOM 1941 C CA . ASP A 1 259 ? 12.489 -25.929 -10.348 1.00 33.69 259 ASP A CA 1
ATOM 1942 C C . ASP A 1 259 ? 13.392 -25.944 -9.104 1.00 33.69 259 ASP A C 1
ATOM 1944 O O . ASP A 1 259 ? 14.383 -25.173 -9.075 1.00 33.69 259 ASP A O 1
#